Protein AF-A0A1V1P2S8-F1 (afdb_monomer_lite)

Foldseek 3Di:
DPPVLVVCCVVPVPSSVVVVCVVVVDDPPDDPPPPVPPPDDDPDDDVVCVDLVNQVVVCVVVDVENPSDDLVNLVVDDLVPRDLRNLVNSQQSDDAQPDPCSLVSVLVLQPDPPRPHQPPHPVSLRDALVSLVVNCVVPVCCLAPPNSLLSNLLNLDDPPVDDCVPPLVVVLVSLVSQQVVCVSHDLLCLQVNLVSLLSNLVSCVVVVRQDPVSLVVNLLAAEDDPPDDPVSNVPDPHHHDQQDASPSRDPDGRRNDCVVSNVVSCCCVVVVVVVVVD

Radius of gyration: 39.89 Å; chains: 1; bounding box: 102×70×111 Å

Organism: NCBI:txid890399

Sequence (278 aa):
MNRQALLRYPDNPQKSLDYIKQELNLRFDHQKEIDTKEKQFNAQLDQDLISTEKLTKRALSKYKNLSGFENAGLEILKPEQLNQEQQRHFLKRLKQPDIPGLAQLIVNDLSYRHSSGFGSHDIHKLMFKSQLDECLKLSPNLLNNSNFVHAYIQKLVPPDHIDINDNPAEKKAYLSRLWHFSQNLSQSFNSLKAHILFWLLDFNRRQNNYDYNLLWKYLALPRHSSYTKKSFIDRSYYYVDLKEAFKGVSLFPPIHSDEALVKDYLFHFFVRQRLLLL

Structure (mmCIF, N/CA/C/O backbone):
data_AF-A0A1V1P2S8-F1
#
_entry.id   AF-A0A1V1P2S8-F1
#
loop_
_atom_site.group_PDB
_atom_site.id
_atom_site.type_symbol
_atom_site.label_atom_id
_atom_site.label_alt_id
_atom_site.label_comp_id
_atom_site.label_asym_id
_atom_site.label_entity_id
_atom_site.label_seq_id
_atom_site.pdbx_PDB_ins_code
_atom_site.Cartn_x
_atom_site.Cartn_y
_atom_site.Cartn_z
_atom_site.occupancy
_atom_site.B_iso_or_equiv
_atom_site.auth_seq_id
_atom_site.auth_comp_id
_atom_site.auth_asym_id
_atom_site.auth_atom_id
_atom_site.pdbx_PDB_model_num
ATOM 1 N N . MET A 1 1 ? -52.060 -52.963 60.838 1.00 58.66 1 MET A N 1
ATOM 2 C CA . MET A 1 1 ? -53.199 -52.318 60.141 1.00 58.66 1 MET A CA 1
ATOM 3 C C . MET A 1 1 ? -54.490 -53.092 60.400 1.00 58.66 1 MET A C 1
ATOM 5 O O . MET A 1 1 ? -54.639 -54.199 59.891 1.00 58.66 1 MET A O 1
ATOM 9 N N . ASN A 1 2 ? -55.422 -52.540 61.188 1.00 71.69 2 ASN A N 1
ATOM 10 C CA . ASN A 1 2 ? -56.739 -53.151 61.419 1.00 71.69 2 ASN A CA 1
ATOM 11 C C . ASN A 1 2 ? -57.674 -52.934 60.216 1.00 71.69 2 ASN A C 1
ATOM 13 O O . ASN A 1 2 ? -58.271 -51.870 60.059 1.00 71.69 2 ASN A O 1
ATOM 17 N N . ARG A 1 3 ? -57.855 -53.965 59.380 1.00 73.69 3 ARG A N 1
ATOM 18 C CA . ARG A 1 3 ? -58.739 -53.936 58.191 1.00 73.69 3 ARG A CA 1
ATOM 19 C C . ARG A 1 3 ? -60.191 -53.557 58.526 1.00 73.69 3 ARG A C 1
ATOM 21 O O . ARG A 1 3 ? -60.874 -52.937 57.719 1.00 73.69 3 ARG A O 1
ATOM 28 N N . GLN A 1 4 ? -60.643 -53.873 59.738 1.00 75.06 4 GLN A N 1
ATOM 29 C CA . GLN A 1 4 ? -61.988 -53.566 60.227 1.00 75.06 4 GLN A CA 1
ATOM 30 C C . GLN A 1 4 ? -62.266 -52.057 60.352 1.00 75.06 4 GLN A C 1
ATOM 32 O O . GLN A 1 4 ? -63.403 -51.636 60.153 1.00 75.06 4 GLN A O 1
ATOM 37 N N . ALA A 1 5 ? -61.244 -51.237 60.627 1.00 72.81 5 ALA A N 1
ATOM 38 C CA . ALA A 1 5 ? -61.395 -49.783 60.720 1.00 72.81 5 ALA A CA 1
ATOM 39 C C . ALA A 1 5 ? -61.624 -49.128 59.345 1.00 72.81 5 ALA A C 1
ATOM 41 O O . ALA A 1 5 ? -62.296 -48.104 59.262 1.00 72.81 5 ALA A O 1
ATOM 42 N N . LEU A 1 6 ? -61.121 -49.740 58.266 1.00 77.25 6 LEU A N 1
ATOM 43 C CA . LEU A 1 6 ? -61.325 -49.280 56.886 1.00 77.25 6 LEU A CA 1
ATOM 44 C C . LEU A 1 6 ? -62.668 -49.745 56.309 1.00 77.25 6 LEU A C 1
ATOM 46 O O . LEU A 1 6 ? -63.302 -49.013 55.558 1.00 77.25 6 LEU A O 1
ATOM 50 N N . LEU A 1 7 ? -63.137 -50.939 56.689 1.00 81.56 7 LEU A N 1
ATOM 51 C CA . LEU A 1 7 ? -64.417 -51.486 56.216 1.00 81.56 7 LEU A CA 1
ATOM 52 C C . LEU A 1 7 ? -65.639 -50.695 56.713 1.00 81.56 7 LEU A C 1
ATOM 54 O O . LEU A 1 7 ? -66.678 -50.728 56.066 1.00 81.56 7 LEU A O 1
ATOM 58 N N . ARG A 1 8 ? -65.509 -49.966 57.830 1.00 81.12 8 ARG A N 1
ATOM 59 C CA . ARG A 1 8 ? -66.560 -49.098 58.396 1.00 81.12 8 ARG A CA 1
ATOM 60 C C . ARG A 1 8 ? -66.541 -47.664 57.860 1.00 81.12 8 ARG A C 1
ATOM 62 O O . ARG A 1 8 ? -67.299 -46.828 58.344 1.00 81.12 8 ARG A O 1
ATOM 69 N N . TYR A 1 9 ? -65.692 -47.374 56.872 1.00 81.31 9 TYR A N 1
ATOM 70 C CA . TYR A 1 9 ? -65.610 -46.049 56.262 1.00 81.31 9 TYR A CA 1
ATOM 71 C C . TYR A 1 9 ? -66.958 -45.534 55.721 1.00 81.31 9 TYR A C 1
ATOM 73 O O . TYR A 1 9 ? -67.252 -44.370 55.972 1.00 81.31 9 TYR A O 1
ATOM 81 N N . PRO A 1 10 ? -67.808 -46.342 55.048 1.00 84.19 10 PRO A N 1
ATOM 82 C CA . PRO A 1 10 ? -69.101 -45.861 54.550 1.00 84.19 10 PRO A CA 1
ATOM 83 C C . PRO A 1 10 ? -70.055 -45.414 55.668 1.00 84.19 10 PRO A C 1
ATOM 85 O O . PRO A 1 10 ? -70.815 -44.470 55.477 1.00 84.19 10 PRO A O 1
ATOM 88 N N . ASP A 1 11 ? -69.984 -46.062 56.835 1.00 84.94 11 ASP A N 1
ATOM 89 C CA . ASP A 1 11 ? -70.876 -45.803 57.970 1.00 84.94 11 ASP A CA 1
ATOM 90 C C . ASP A 1 11 ? -70.376 -44.654 58.860 1.00 84.94 11 ASP A C 1
ATOM 92 O O . ASP A 1 11 ? -71.167 -43.921 59.455 1.00 84.94 11 ASP A O 1
ATOM 96 N N . ASN A 1 12 ? -69.053 -44.507 59.006 1.00 84.56 12 ASN A N 1
ATOM 97 C CA . ASN A 1 12 ? -68.450 -43.439 59.804 1.00 84.56 12 ASN A CA 1
ATOM 98 C C . ASN A 1 12 ? -67.065 -43.028 59.265 1.00 84.56 12 ASN A C 1
ATOM 100 O O . ASN A 1 12 ? -66.031 -43.426 59.819 1.00 84.56 12 ASN A O 1
ATOM 104 N N . PRO A 1 13 ? -67.035 -42.192 58.212 1.00 84.56 13 PRO A N 1
ATOM 105 C CA . PRO A 1 13 ? -65.799 -41.802 57.539 1.00 84.56 13 PRO A CA 1
ATOM 106 C C . PRO A 1 13 ? -64.810 -41.107 58.479 1.00 84.56 13 PRO A C 1
ATOM 108 O O . PRO A 1 13 ? -63.607 -41.349 58.405 1.00 84.56 13 PRO A O 1
ATOM 111 N N . GLN A 1 14 ? -65.311 -40.276 59.400 1.00 86.25 14 GLN A N 1
ATOM 112 C CA . GLN A 1 14 ? -64.477 -39.464 60.285 1.00 86.25 14 GLN A CA 1
ATOM 113 C C . GLN A 1 14 ? -63.631 -40.333 61.222 1.00 86.25 14 GLN A C 1
ATOM 115 O O . GLN A 1 14 ? -62.422 -40.142 61.310 1.00 86.25 14 GLN A O 1
ATOM 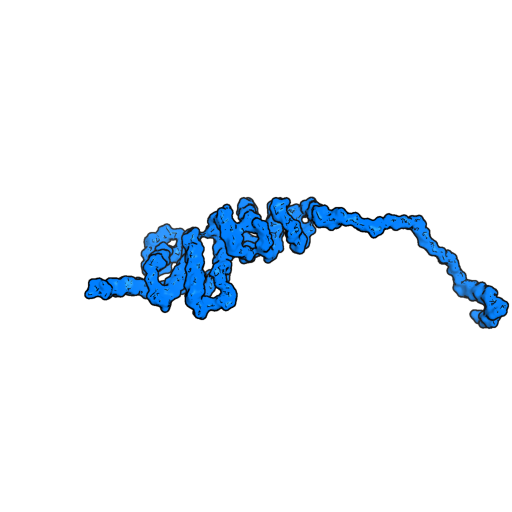120 N N . LYS A 1 15 ? -64.235 -41.352 61.850 1.00 85.81 15 LYS A N 1
ATOM 121 C CA . LYS A 1 15 ? -63.504 -42.284 62.724 1.00 85.81 15 LYS A CA 1
ATOM 122 C C . LYS A 1 15 ? -62.448 -43.087 61.972 1.00 85.81 15 LYS A C 1
ATOM 124 O O . LYS A 1 15 ? -61.362 -43.309 62.501 1.00 85.81 15 LYS A O 1
ATOM 129 N N . SER A 1 16 ? -62.754 -43.525 60.752 1.00 86.25 16 SER A N 1
ATOM 130 C CA . SER A 1 16 ? -61.790 -44.236 59.910 1.00 86.25 16 SER A CA 1
ATOM 131 C C . SER A 1 16 ? -60.622 -43.332 59.514 1.00 86.25 16 SER A C 1
ATOM 133 O O . SER A 1 16 ? -59.474 -43.765 59.572 1.00 86.25 16 SER A O 1
ATOM 135 N N . LEU A 1 17 ? -60.890 -42.068 59.170 1.00 86.94 17 LEU A N 1
ATOM 136 C CA . LEU A 1 17 ? -59.853 -41.086 58.852 1.00 86.94 17 LEU A CA 1
ATOM 137 C C . LEU A 1 17 ? -58.995 -40.740 60.072 1.00 86.94 17 LEU A C 1
ATOM 139 O O . LEU A 1 17 ? -57.777 -40.691 59.942 1.00 86.94 17 LEU A O 1
ATOM 143 N N . ASP A 1 18 ? -59.586 -40.552 61.250 1.00 86.88 18 ASP A N 1
ATOM 144 C CA . ASP A 1 18 ? -58.834 -40.263 62.477 1.00 86.88 18 ASP A CA 1
ATOM 145 C C . ASP A 1 18 ? -57.942 -41.443 62.887 1.00 86.88 18 ASP A C 1
ATOM 147 O O . ASP A 1 18 ? -56.785 -41.240 63.255 1.00 86.88 18 ASP A O 1
ATOM 151 N N . TYR A 1 19 ? -58.427 -42.680 62.722 1.00 85.12 19 TYR A N 1
ATOM 152 C CA . TYR A 1 19 ? -57.618 -43.886 62.911 1.00 85.12 19 TYR A CA 1
ATOM 153 C C . TYR A 1 19 ? -56.425 -43.935 61.944 1.00 85.12 19 TYR A C 1
ATOM 155 O O . TYR A 1 19 ? -55.299 -44.191 62.366 1.00 85.12 19 TYR A O 1
ATOM 163 N N . ILE A 1 20 ? -56.642 -43.627 60.659 1.00 85.00 20 ILE A N 1
ATOM 164 C CA . ILE A 1 20 ? -55.564 -43.554 59.658 1.00 85.00 20 ILE A CA 1
ATOM 165 C C . ILE A 1 20 ? -54.548 -42.467 60.032 1.00 85.00 20 ILE A C 1
ATOM 167 O O . ILE A 1 20 ? -53.346 -42.710 59.953 1.00 85.00 20 ILE A O 1
ATOM 171 N N . LYS A 1 21 ? -55.005 -41.286 60.468 1.00 87.19 21 LYS A N 1
ATOM 172 C CA . LYS A 1 21 ? -54.121 -40.190 60.892 1.00 87.19 21 LYS A CA 1
ATOM 173 C C . LYS A 1 21 ? -53.253 -40.578 62.088 1.00 87.19 21 LYS A C 1
ATOM 175 O O . LYS A 1 21 ? -52.077 -40.229 62.101 1.00 87.19 21 LYS A O 1
ATOM 180 N N . GLN A 1 22 ? -53.812 -41.300 63.059 1.00 86.56 22 GLN A N 1
ATOM 181 C CA . GLN A 1 22 ? -53.088 -41.759 64.247 1.00 86.56 22 GLN A CA 1
ATOM 182 C C . GLN A 1 22 ? -52.084 -42.873 63.925 1.00 86.56 22 GLN A C 1
ATOM 184 O O . GLN A 1 22 ? -50.922 -42.760 64.302 1.00 86.56 22 GLN A O 1
ATOM 189 N N . GLU A 1 23 ? -52.496 -43.912 63.193 1.00 86.44 23 GLU A N 1
ATOM 190 C CA . GLU A 1 23 ? -51.623 -45.042 62.823 1.00 86.44 23 GLU A CA 1
ATOM 191 C C . GLU A 1 23 ? -50.459 -44.617 61.928 1.00 86.44 23 GLU A C 1
ATOM 193 O O . GLU A 1 23 ? -49.333 -45.075 62.103 1.00 86.44 23 GLU A O 1
ATOM 198 N N . LEU A 1 24 ? -50.722 -43.731 60.965 1.00 85.69 24 LEU A N 1
ATOM 199 C CA . LEU A 1 24 ? -49.701 -43.220 60.052 1.00 85.69 24 LEU A CA 1
ATOM 200 C C . LEU A 1 24 ? -48.956 -42.000 60.616 1.00 85.69 24 LEU A C 1
ATOM 202 O O . LEU A 1 24 ? -48.089 -41.459 59.933 1.00 85.69 24 LEU A O 1
ATOM 206 N N . ASN A 1 25 ? -49.289 -41.563 61.838 1.00 86.38 25 ASN A N 1
ATOM 207 C CA . ASN A 1 25 ? -48.724 -40.383 62.500 1.00 86.38 25 ASN A CA 1
ATOM 208 C C . ASN A 1 25 ? -48.703 -39.140 61.582 1.00 86.38 25 ASN A C 1
ATOM 210 O O . ASN A 1 25 ? -47.709 -38.415 61.502 1.00 86.38 25 ASN A O 1
ATOM 214 N N . LEU A 1 26 ? -49.797 -38.919 60.844 1.00 85.12 26 LEU A N 1
ATOM 215 C CA . LEU A 1 26 ? -49.913 -37.824 59.883 1.00 85.12 26 LEU A CA 1
ATOM 216 C C . LEU A 1 26 ? -50.131 -36.511 60.627 1.00 85.12 26 LEU A C 1
ATOM 218 O O . LEU A 1 26 ? -51.176 -36.300 61.249 1.00 85.12 26 LEU A O 1
ATOM 222 N N . ARG A 1 27 ? -49.158 -35.608 60.522 1.00 80.94 27 ARG A N 1
ATOM 223 C CA . ARG A 1 27 ? -49.260 -34.250 61.050 1.00 80.94 27 ARG A CA 1
ATOM 224 C C . ARG A 1 27 ? -49.542 -33.273 59.910 1.00 80.94 27 ARG A C 1
ATOM 226 O O . ARG A 1 27 ? -48.821 -33.224 58.918 1.00 80.94 27 ARG A O 1
ATOM 233 N N . PHE A 1 28 ? -50.632 -32.521 60.048 1.00 78.31 28 PHE A N 1
ATOM 234 C CA . PHE A 1 28 ? -51.054 -31.470 59.110 1.00 78.31 28 PHE A CA 1
ATOM 235 C C . PHE A 1 28 ? -50.752 -30.073 59.674 1.00 78.31 28 PHE A C 1
ATOM 237 O O . PHE A 1 28 ? -51.466 -29.110 59.423 1.00 78.31 28 PHE A O 1
ATOM 244 N N . ASP A 1 29 ? -49.697 -29.987 60.476 1.00 79.19 29 ASP A N 1
ATOM 245 C CA . ASP A 1 29 ? -49.113 -28.785 61.074 1.00 79.19 29 ASP A CA 1
ATOM 246 C C . ASP A 1 29 ? -48.263 -27.971 60.082 1.00 79.19 29 ASP A C 1
ATOM 248 O O . ASP A 1 29 ? -47.771 -26.897 60.419 1.00 79.19 29 ASP A O 1
ATOM 252 N N . HIS A 1 30 ? -48.143 -28.438 58.837 1.00 70.69 30 HIS A N 1
ATOM 253 C CA . HIS A 1 30 ? -47.510 -27.706 57.748 1.00 70.69 30 HIS A CA 1
ATOM 254 C C . HIS A 1 30 ? -48.366 -26.495 57.362 1.00 70.69 30 HIS A C 1
ATOM 256 O O . HIS A 1 30 ? -49.312 -26.589 56.580 1.00 70.69 30 HIS A O 1
ATOM 262 N N . GLN A 1 31 ? -48.022 -25.338 57.914 1.00 68.62 31 GLN A N 1
ATOM 263 C CA . GLN A 1 31 ? -48.514 -24.050 57.445 1.00 68.62 31 GLN A CA 1
ATOM 264 C C . GLN A 1 31 ? -47.580 -23.530 56.353 1.00 68.62 31 GLN A C 1
ATOM 266 O O . GLN A 1 31 ? -46.368 -23.737 56.401 1.00 68.62 31 GLN A O 1
ATOM 271 N N . LYS A 1 32 ? -48.137 -22.848 55.349 1.00 68.50 32 LYS A N 1
ATOM 272 C CA . LYS A 1 32 ? -47.326 -22.110 54.378 1.00 68.50 32 LYS A CA 1
ATOM 273 C C . LYS A 1 32 ? -46.509 -21.074 55.153 1.00 68.50 32 LYS A C 1
ATOM 275 O O . LYS A 1 32 ? -47.102 -20.245 55.840 1.00 68.50 32 LYS A O 1
ATOM 280 N N . GLU A 1 33 ? -45.183 -21.092 55.022 1.00 65.06 33 GLU A N 1
ATOM 281 C CA . GLU A 1 33 ? -44.354 -19.950 55.413 1.00 65.06 33 GLU A CA 1
ATOM 282 C C . GLU A 1 33 ? -44.737 -18.779 54.503 1.00 65.06 33 GLU A C 1
ATOM 284 O O . GLU A 1 33 ? -44.319 -18.675 53.348 1.00 65.06 33 GLU A O 1
ATOM 289 N N . ILE A 1 34 ? -45.651 -17.940 54.986 1.00 63.31 34 ILE A N 1
ATOM 290 C CA . ILE A 1 34 ? -46.003 -16.689 54.331 1.00 63.31 34 ILE A CA 1
ATOM 291 C C . ILE A 1 34 ? -44.946 -15.694 54.792 1.00 63.31 34 ILE A C 1
ATOM 293 O O . ILE A 1 34 ? -45.049 -15.134 55.881 1.00 63.31 34 ILE A O 1
ATOM 297 N N . ASP A 1 35 ? -43.909 -15.509 53.979 1.00 62.12 35 ASP A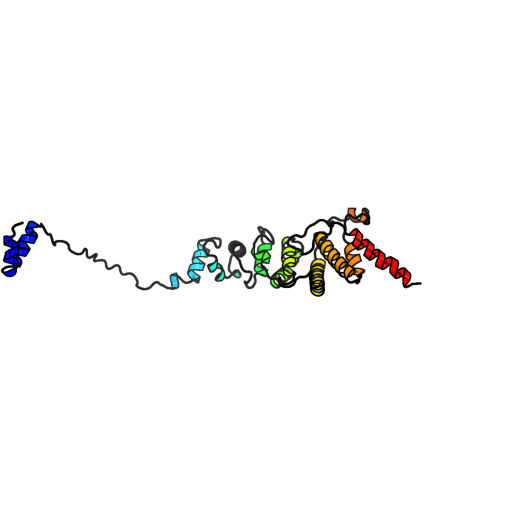 N 1
ATOM 298 C CA . ASP A 1 35 ? -42.981 -14.391 54.130 1.00 62.12 35 ASP A CA 1
ATOM 299 C C . ASP A 1 35 ? -43.805 -13.101 53.936 1.00 62.12 35 ASP A C 1
ATOM 301 O O . ASP A 1 35 ? -44.114 -12.699 52.817 1.00 62.12 35 ASP A O 1
ATOM 305 N N . THR A 1 36 ? -44.278 -12.496 55.032 1.00 56.78 36 THR A N 1
ATOM 306 C CA . THR A 1 36 ? -45.191 -11.333 55.033 1.00 56.78 36 THR A CA 1
ATOM 307 C C . THR A 1 36 ? -44.546 -10.051 54.511 1.00 56.78 36 THR A C 1
ATOM 309 O O . THR A 1 36 ? -45.187 -9.000 54.464 1.00 56.78 36 THR A O 1
ATOM 312 N N . LYS A 1 37 ? -43.283 -10.110 54.085 1.00 62.19 37 LYS A N 1
ATOM 313 C CA . LYS A 1 37 ? -42.665 -9.062 53.283 1.00 62.19 37 LYS A CA 1
ATOM 314 C C . LYS A 1 37 ? -42.976 -9.326 51.817 1.00 62.19 37 LYS A C 1
ATOM 316 O O . LYS A 1 37 ? -42.194 -9.967 51.118 1.00 62.19 37 LYS A O 1
ATOM 321 N N . GLU A 1 38 ? -44.080 -8.765 51.327 1.00 58.75 38 GLU A N 1
ATOM 322 C CA . GLU A 1 38 ? -44.225 -8.524 49.892 1.00 58.75 38 GLU A CA 1
ATOM 323 C C . GLU A 1 38 ? -43.024 -7.687 49.433 1.00 58.75 38 GLU A C 1
ATOM 325 O O . GLU A 1 38 ? -42.949 -6.479 49.664 1.00 58.75 38 GLU A O 1
ATOM 330 N N . LYS A 1 39 ? -42.026 -8.335 48.823 1.00 62.81 39 LYS A N 1
ATOM 331 C CA . LYS A 1 39 ? -40.962 -7.624 48.118 1.00 62.81 39 LYS A CA 1
ATOM 332 C C . LYS A 1 39 ? -41.621 -6.930 46.933 1.00 62.81 39 LYS A C 1
ATOM 334 O O . LYS A 1 39 ? -41.880 -7.555 45.909 1.00 62.81 39 LYS A O 1
ATOM 339 N N . GLN A 1 40 ? -41.910 -5.643 47.093 1.00 65.19 40 GLN A N 1
ATOM 340 C CA . GLN A 1 40 ? -42.348 -4.787 46.001 1.00 65.19 40 GLN A CA 1
ATOM 341 C C . GLN A 1 40 ? -41.188 -4.648 45.014 1.00 65.19 40 GLN A C 1
ATOM 343 O O . GLN A 1 40 ? -40.261 -3.864 45.213 1.00 65.19 40 GLN A O 1
ATOM 348 N N . PHE A 1 41 ? -41.206 -5.464 43.965 1.00 65.38 41 PHE A N 1
ATOM 349 C CA . PHE A 1 41 ? -40.360 -5.252 42.804 1.00 65.38 41 PHE A CA 1
ATOM 350 C C . PHE A 1 41 ? -41.075 -4.275 41.877 1.00 65.38 41 PHE A C 1
ATOM 352 O O . PHE A 1 41 ? -42.256 -4.449 41.575 1.00 65.38 41 PHE A O 1
ATOM 359 N N . ASN A 1 42 ? -40.360 -3.259 41.402 1.00 70.12 42 ASN A N 1
ATOM 360 C CA . ASN A 1 42 ? -40.875 -2.418 40.331 1.00 70.12 42 ASN A CA 1
ATOM 361 C C . ASN A 1 42 ? -41.110 -3.308 39.105 1.00 70.12 42 ASN A C 1
ATOM 363 O O . ASN A 1 42 ? -40.176 -3.932 38.604 1.00 70.12 42 ASN A O 1
ATOM 367 N N . ALA A 1 43 ? -42.351 -3.366 38.624 1.00 73.75 43 ALA A N 1
ATOM 368 C CA . ALA A 1 43 ? -42.730 -4.203 37.485 1.00 73.75 43 ALA A CA 1
ATOM 369 C C . ALA A 1 43 ? -42.123 -3.726 36.148 1.00 73.75 43 ALA A C 1
ATOM 371 O O . ALA A 1 43 ? -42.250 -4.409 35.135 1.00 73.75 43 ALA A O 1
ATOM 372 N N . GLN A 1 44 ? -41.465 -2.562 36.135 1.00 78.75 44 GLN A N 1
ATOM 373 C CA . GLN A 1 44 ? -40.920 -1.935 34.940 1.00 78.75 44 GLN A CA 1
ATOM 374 C C . GLN A 1 44 ? -39.468 -1.500 35.169 1.00 78.75 44 GLN A C 1
ATOM 376 O O . GLN A 1 44 ? -39.148 -0.833 36.153 1.00 78.75 44 GLN A O 1
ATOM 381 N N . LEU A 1 45 ? -38.588 -1.894 34.246 1.00 78.56 45 LEU A N 1
ATOM 382 C CA . LEU A 1 45 ? -37.208 -1.424 34.200 1.00 78.56 45 LEU A CA 1
ATOM 383 C C . LEU A 1 45 ? -37.187 0.013 33.673 1.00 78.56 45 LEU A C 1
ATOM 385 O O . LEU A 1 45 ? -37.754 0.288 32.614 1.00 78.56 45 LEU A O 1
ATOM 389 N N . ASP A 1 46 ? -36.503 0.905 34.388 1.00 84.88 46 ASP A N 1
ATOM 390 C CA . ASP A 1 46 ? -36.228 2.255 33.904 1.00 84.88 46 ASP A CA 1
ATOM 391 C C . ASP A 1 46 ? -35.355 2.181 32.639 1.00 84.88 46 ASP A C 1
ATOM 393 O O . ASP A 1 46 ? -34.176 1.812 32.687 1.00 84.88 46 ASP A O 1
ATOM 397 N N . GLN A 1 47 ? -35.962 2.513 31.498 1.00 86.50 47 GLN A N 1
ATOM 398 C CA . GLN A 1 47 ? -35.320 2.485 30.183 1.00 86.50 47 GLN A CA 1
ATOM 399 C C . GLN A 1 47 ? -34.134 3.451 30.113 1.00 86.50 47 GLN A C 1
ATOM 401 O O . GLN A 1 47 ? -33.155 3.181 29.412 1.00 86.50 47 GLN A O 1
ATOM 406 N N . ASP A 1 48 ? -34.143 4.526 30.904 1.00 87.00 48 ASP A N 1
ATOM 407 C CA . ASP A 1 48 ? -33.055 5.491 30.891 1.00 87.00 48 ASP A CA 1
ATOM 408 C C . ASP A 1 48 ? -31.756 4.881 31.419 1.00 87.00 48 ASP A C 1
ATOM 410 O O . ASP A 1 48 ? -30.675 5.303 31.002 1.00 87.00 48 ASP A O 1
ATOM 414 N N . LEU A 1 49 ? -31.823 3.889 32.317 1.00 83.12 49 LEU A N 1
ATOM 415 C CA . LEU A 1 49 ? -30.646 3.193 32.859 1.00 83.12 49 LEU A CA 1
ATOM 416 C C . LEU A 1 49 ? -29.947 2.301 31.826 1.00 83.12 49 LEU A C 1
ATOM 418 O O . LEU A 1 49 ? -28.747 2.050 31.964 1.00 83.12 49 LEU A O 1
ATOM 422 N N . ILE A 1 50 ? -30.676 1.853 30.803 1.00 86.75 50 ILE A N 1
ATOM 423 C CA . ILE A 1 50 ? -30.168 0.994 29.724 1.00 86.75 50 ILE A CA 1
ATOM 424 C C . ILE A 1 50 ? -30.042 1.725 28.383 1.00 86.75 50 ILE A C 1
ATOM 426 O O . ILE A 1 50 ? -29.698 1.109 27.376 1.00 86.75 50 ILE A O 1
ATOM 430 N N . SER A 1 51 ? -30.264 3.043 28.369 1.00 90.12 51 SER A N 1
ATOM 431 C CA . SER A 1 51 ? -30.029 3.873 27.189 1.00 90.12 51 SER A CA 1
ATOM 432 C C . SER A 1 51 ? -28.580 3.748 26.702 1.00 90.12 51 SER A C 1
ATOM 434 O O . SER A 1 51 ? -27.621 3.736 27.486 1.00 90.12 51 SER A O 1
ATOM 436 N N . THR A 1 52 ? -28.408 3.688 25.381 1.00 88.12 52 THR A N 1
ATOM 437 C CA . THR A 1 52 ? -27.095 3.555 24.731 1.00 88.12 52 THR A CA 1
ATOM 438 C C . THR A 1 52 ? -26.141 4.668 25.153 1.00 88.12 52 THR A C 1
ATOM 440 O O . THR A 1 52 ? -24.966 4.413 25.407 1.00 88.12 52 THR A O 1
ATOM 443 N N . GLU A 1 53 ? -26.642 5.890 25.320 1.00 88.06 53 GLU A N 1
ATOM 444 C CA . GLU A 1 53 ? -25.863 7.047 25.759 1.00 88.06 53 GLU A CA 1
ATOM 445 C C . GLU A 1 53 ? -25.323 6.893 27.187 1.00 88.06 53 GLU A C 1
ATOM 447 O O . GLU A 1 53 ? -24.134 7.143 27.421 1.00 88.06 53 GLU A O 1
ATOM 452 N N . LYS A 1 54 ? -26.150 6.451 28.152 1.00 89.19 54 LYS A N 1
ATOM 453 C CA . LYS A 1 54 ? -25.682 6.221 29.532 1.00 89.19 54 LYS A CA 1
ATOM 454 C C . LYS A 1 54 ? -24.702 5.056 29.595 1.00 89.19 54 LYS A C 1
ATOM 456 O O . LYS A 1 54 ? -23.681 5.171 30.276 1.00 89.19 54 LYS A O 1
ATOM 461 N N . LEU A 1 55 ? -24.967 3.969 28.868 1.00 90.25 55 LEU A N 1
ATOM 462 C CA . LEU A 1 55 ? -24.057 2.823 28.799 1.00 90.25 55 LEU A CA 1
ATOM 463 C C . LEU A 1 55 ? -22.712 3.208 28.166 1.00 90.25 55 LEU A C 1
ATOM 465 O O . LEU A 1 55 ? -21.665 2.860 28.711 1.00 90.25 55 LEU A O 1
ATOM 469 N N . THR A 1 56 ? -22.726 4.013 27.100 1.00 90.62 56 THR A N 1
ATOM 470 C CA . THR A 1 56 ? -21.518 4.542 26.445 1.00 90.62 56 THR A CA 1
ATOM 471 C C . THR A 1 56 ? -20.718 5.415 27.406 1.00 90.62 56 THR A C 1
ATOM 473 O O . THR A 1 56 ? -19.529 5.171 27.613 1.00 90.62 56 THR A O 1
ATOM 476 N N . LYS A 1 57 ? -21.363 6.383 28.074 1.00 89.38 57 LYS A N 1
ATOM 477 C CA . LYS A 1 57 ? -20.703 7.236 29.079 1.00 89.38 57 LYS A CA 1
ATOM 478 C C . LYS A 1 57 ? -20.110 6.416 30.226 1.00 89.38 57 LYS A C 1
ATOM 480 O O . LYS A 1 57 ? -18.986 6.681 30.644 1.00 89.38 57 LYS A O 1
ATOM 485 N N . ARG A 1 58 ? -20.831 5.401 30.711 1.00 90.50 58 ARG A N 1
ATOM 486 C CA . ARG A 1 58 ? -20.365 4.504 31.779 1.00 90.50 58 ARG A CA 1
ATOM 487 C C . ARG A 1 58 ? -19.168 3.656 31.347 1.00 90.50 58 ARG A C 1
ATOM 489 O O . ARG A 1 58 ? -18.250 3.450 32.138 1.00 90.50 58 ARG A O 1
ATOM 496 N N . ALA A 1 59 ? -19.166 3.152 30.117 1.00 91.25 59 ALA A N 1
ATOM 497 C CA . ALA A 1 59 ? -18.042 2.389 29.587 1.00 91.25 59 ALA A CA 1
ATOM 498 C C . ALA A 1 59 ? -16.799 3.278 29.417 1.00 91.25 59 ALA A C 1
ATOM 500 O O . ALA A 1 59 ? -15.721 2.905 29.878 1.00 91.25 59 ALA A O 1
ATOM 501 N N . LEU A 1 60 ? -16.958 4.473 28.838 1.00 90.25 60 LEU A N 1
ATOM 502 C CA . LEU A 1 60 ? -15.862 5.428 28.632 1.00 90.25 60 LEU A CA 1
ATOM 503 C C . LEU A 1 60 ? -15.311 6.016 29.942 1.00 90.25 60 LEU A C 1
ATOM 505 O O . LEU A 1 60 ? -14.149 6.406 29.979 1.00 90.25 60 LEU A O 1
ATOM 509 N N . SER A 1 61 ? -16.105 6.078 31.018 1.00 89.94 61 SER A N 1
ATOM 510 C CA . SER A 1 61 ? -15.609 6.504 32.335 1.00 89.94 61 SER A CA 1
ATOM 511 C C . SER A 1 61 ? -14.868 5.393 33.082 1.00 89.94 61 SER A C 1
ATOM 513 O O . SER A 1 61 ? -13.936 5.671 33.834 1.00 89.94 61 SER A O 1
ATOM 515 N N . LYS A 1 62 ? -15.258 4.129 32.874 1.00 92.81 62 LYS A N 1
ATOM 516 C CA . LYS A 1 62 ? -14.637 2.969 33.527 1.00 92.81 62 LYS A CA 1
ATOM 517 C C . LYS A 1 62 ? -13.330 2.537 32.858 1.00 92.81 62 LYS A C 1
ATOM 519 O O . LYS A 1 62 ? -12.425 2.068 33.545 1.00 92.81 62 LYS A O 1
ATOM 524 N N . TYR A 1 63 ? -13.231 2.662 31.536 1.00 90.81 63 TYR A N 1
ATOM 525 C CA . TYR A 1 63 ? -12.084 2.203 30.755 1.00 90.81 63 TYR A CA 1
ATOM 526 C C . TYR A 1 63 ? -11.412 3.370 30.031 1.00 90.81 63 TYR A C 1
ATOM 528 O O . TYR A 1 63 ? -12.075 4.185 29.399 1.00 90.81 63 TYR A O 1
ATOM 536 N N . LYS A 1 64 ? -10.073 3.420 30.063 1.00 89.06 64 LYS A N 1
ATOM 537 C CA . LYS A 1 64 ? -9.301 4.421 29.300 1.00 89.06 64 LYS A CA 1
ATOM 538 C C . LYS A 1 64 ? -9.420 4.222 27.783 1.00 89.06 64 LYS A C 1
ATOM 540 O O . LYS A 1 64 ? -9.384 5.186 27.028 1.00 89.06 64 LYS A O 1
ATOM 545 N N . ASN A 1 65 ? -9.596 2.973 27.353 1.00 90.00 65 ASN A N 1
ATOM 546 C CA . ASN A 1 65 ? -9.728 2.541 25.963 1.00 90.00 65 ASN A CA 1
ATOM 547 C C . ASN A 1 65 ? -11.154 2.017 25.679 1.00 90.00 65 ASN A C 1
ATOM 549 O O . ASN A 1 65 ? -12.051 2.121 26.513 1.00 90.00 65 ASN A O 1
ATOM 553 N N . LEU A 1 66 ? -11.360 1.387 24.517 1.00 92.31 66 LEU A N 1
ATOM 554 C CA . LEU A 1 66 ? -12.660 0.808 24.152 1.00 92.31 66 LEU A CA 1
ATOM 555 C C . LEU A 1 66 ? -12.836 -0.660 24.588 1.00 92.31 66 LEU A C 1
ATOM 557 O O . LEU A 1 66 ? -13.625 -1.375 23.979 1.00 92.31 66 LEU A O 1
ATOM 561 N N . SER A 1 67 ? -12.120 -1.147 25.610 1.00 91.31 67 SER A N 1
ATOM 562 C CA . SER A 1 67 ? -12.294 -2.521 26.124 1.00 91.31 67 SER A CA 1
ATOM 563 C C . SER A 1 67 ? -13.691 -2.782 26.698 1.00 91.31 67 SER A C 1
ATOM 565 O O . SER A 1 67 ? -14.115 -3.929 26.747 1.00 91.31 67 SER A O 1
ATOM 567 N N . GLY A 1 68 ? -14.418 -1.734 27.099 1.00 90.56 68 GLY A N 1
ATOM 568 C CA . GLY A 1 68 ? -15.812 -1.836 27.542 1.00 90.56 68 GLY A CA 1
ATOM 569 C C . GLY A 1 68 ? -16.838 -2.006 26.415 1.00 90.56 68 GLY A C 1
ATOM 570 O O . GLY A 1 68 ? -18.024 -2.094 26.712 1.00 90.56 68 GLY A O 1
ATOM 571 N N . PHE A 1 69 ? -16.406 -2.027 25.149 1.00 92.94 69 PHE A N 1
ATOM 572 C CA . PHE A 1 69 ? -17.277 -2.152 23.979 1.00 92.94 69 PHE A CA 1
ATOM 573 C C . PHE A 1 69 ? -17.012 -3.458 23.237 1.00 92.94 69 PHE A C 1
ATOM 575 O O . PHE A 1 69 ? -15.860 -3.808 22.967 1.00 92.94 69 PHE A O 1
ATOM 582 N N . GLU A 1 70 ? -18.075 -4.130 22.811 1.00 91.44 70 GLU A N 1
ATOM 583 C CA . GLU A 1 70 ? -18.003 -5.181 21.794 1.00 91.44 70 GLU A CA 1
ATOM 584 C C . GLU A 1 70 ? -17.773 -4.586 20.397 1.00 91.44 70 GLU A C 1
ATOM 586 O O . GLU A 1 70 ? -17.860 -3.375 20.207 1.00 91.44 70 GLU A O 1
ATOM 591 N N . ASN A 1 71 ? -17.451 -5.426 19.406 1.00 88.75 71 ASN A N 1
ATOM 592 C CA . ASN A 1 71 ? -17.171 -4.941 18.048 1.00 88.75 71 ASN A CA 1
ATOM 593 C C . ASN A 1 71 ? -18.395 -4.265 17.412 1.00 88.75 71 ASN A C 1
ATOM 595 O O . ASN A 1 71 ? -18.233 -3.220 16.797 1.00 88.75 71 ASN A O 1
ATOM 599 N N . ALA A 1 72 ? -19.600 -4.807 17.622 1.00 87.19 72 ALA A N 1
ATOM 600 C CA . ALA A 1 72 ? -20.846 -4.196 17.146 1.00 87.19 72 ALA A CA 1
ATOM 601 C C . ALA A 1 72 ? -21.103 -2.823 17.795 1.00 87.19 72 ALA A C 1
ATOM 603 O O . ALA A 1 72 ? -21.593 -1.900 17.157 1.00 87.19 72 ALA A O 1
ATOM 604 N N . GLY A 1 73 ? -20.690 -2.648 19.055 1.00 87.88 73 GLY A N 1
ATOM 605 C CA . GLY A 1 73 ? -20.821 -1.374 19.763 1.00 87.88 73 GLY A CA 1
ATOM 606 C C . GLY A 1 73 ? -19.934 -0.255 19.212 1.00 87.88 73 GLY A C 1
ATOM 607 O O . GLY A 1 73 ? -20.147 0.902 19.565 1.00 87.88 73 GLY A O 1
ATOM 608 N N . LEU A 1 74 ? -18.955 -0.568 18.354 1.00 88.38 74 LEU A N 1
ATOM 609 C CA . LEU A 1 74 ? -18.109 0.443 17.717 1.00 88.38 74 LEU A CA 1
ATOM 610 C C . LEU A 1 74 ? -18.882 1.278 16.690 1.00 88.38 74 LEU A C 1
ATOM 612 O O . LEU A 1 74 ? -18.562 2.448 16.526 1.00 88.38 74 LEU A O 1
ATOM 616 N N . GLU A 1 75 ? -19.915 0.723 16.051 1.00 85.25 75 GLU A N 1
ATOM 617 C CA . GLU A 1 75 ? -20.719 1.422 15.032 1.00 85.25 75 GLU A CA 1
ATOM 618 C C . GLU A 1 75 ? -21.502 2.612 15.606 1.00 85.25 75 GLU A C 1
ATOM 620 O O . GLU A 1 75 ? -21.807 3.571 14.904 1.00 85.25 75 GLU A O 1
ATOM 625 N N . ILE A 1 76 ? -21.796 2.570 16.907 1.00 86.06 76 ILE A N 1
ATOM 626 C CA . ILE A 1 76 ? -22.546 3.609 17.624 1.00 86.06 76 ILE A CA 1
ATOM 627 C C . ILE A 1 76 ? -21.617 4.757 18.056 1.00 86.06 76 ILE A C 1
ATOM 629 O O . ILE A 1 76 ? -22.067 5.872 18.334 1.00 86.06 76 ILE A O 1
ATOM 633 N N . LEU A 1 77 ? -20.308 4.501 18.137 1.00 88.56 77 LEU A N 1
ATOM 634 C CA . LEU A 1 77 ? -19.342 5.487 18.600 1.00 88.56 77 LEU A CA 1
ATOM 635 C C . LEU A 1 77 ? -19.081 6.540 17.529 1.00 88.56 77 LEU A C 1
ATOM 637 O O . LEU A 1 77 ? -18.873 6.233 16.360 1.00 88.56 77 LEU A O 1
ATOM 641 N N . LYS A 1 78 ? -19.003 7.799 17.964 1.00 87.12 78 LYS A N 1
ATOM 642 C CA . LYS A 1 78 ? -18.564 8.920 17.131 1.00 87.12 78 LYS A CA 1
ATOM 643 C C . LYS A 1 78 ? -17.057 9.109 17.318 1.00 87.12 78 LYS A C 1
ATOM 645 O O . LYS A 1 78 ? -16.659 9.585 18.383 1.00 87.12 78 LYS A O 1
ATOM 650 N N . PRO A 1 79 ? -16.206 8.773 16.330 1.00 84.81 79 PRO A N 1
ATOM 651 C CA . PRO A 1 79 ? -14.752 8.805 16.507 1.00 84.81 79 PRO A CA 1
ATOM 652 C C . PRO A 1 79 ? -14.203 10.194 16.855 1.00 84.81 79 PRO A C 1
ATOM 654 O O . PRO A 1 79 ? -13.207 10.312 17.564 1.00 84.81 79 PRO A O 1
ATOM 657 N N . GLU A 1 80 ? -14.884 11.246 16.402 1.00 82.75 80 GLU A N 1
ATOM 658 C CA . GLU A 1 80 ? -14.562 12.653 16.673 1.00 82.75 80 GLU A CA 1
ATOM 659 C C . GLU A 1 80 ? -14.633 13.016 18.164 1.00 82.75 80 GLU A C 1
ATOM 661 O O . GLU A 1 80 ? -13.946 13.927 18.613 1.00 82.75 80 GLU A O 1
ATOM 666 N N . GLN A 1 81 ? -15.454 12.300 18.940 1.00 85.69 81 GLN A N 1
ATOM 667 C CA . GLN A 1 81 ? -15.635 12.534 20.376 1.00 85.69 81 GLN A CA 1
ATOM 668 C C . GLN A 1 81 ? -14.693 11.683 21.237 1.00 85.69 81 GLN A C 1
ATOM 670 O O . GLN A 1 81 ? -14.637 11.857 22.454 1.00 85.69 81 GLN A O 1
ATOM 675 N N . LEU A 1 82 ? -13.978 10.739 20.621 1.00 89.19 82 LEU A N 1
ATOM 676 C CA . LEU A 1 82 ? -13.061 9.847 21.313 1.00 89.19 82 LEU A CA 1
ATOM 677 C C . LEU A 1 82 ? -11.725 10.545 21.567 1.00 89.19 82 LEU A C 1
ATOM 679 O O . LEU A 1 82 ? -11.213 11.277 20.721 1.00 89.19 82 LEU A O 1
ATOM 683 N N . ASN A 1 83 ? -11.125 10.269 22.724 1.00 88.81 83 ASN A N 1
ATOM 684 C CA . ASN A 1 83 ? -9.754 10.694 22.982 1.00 88.81 83 ASN A CA 1
ATOM 685 C C . ASN A 1 83 ? -8.760 9.887 22.126 1.00 88.81 83 ASN A C 1
ATOM 687 O O . ASN A 1 83 ? -9.107 8.890 21.492 1.00 88.81 83 ASN A O 1
ATOM 691 N N . GLN A 1 84 ? -7.492 10.283 22.142 1.00 86.56 84 GLN A N 1
ATOM 692 C CA . GLN A 1 84 ? -6.482 9.684 21.276 1.00 86.56 84 GLN A CA 1
ATOM 693 C C . GLN A 1 84 ? -6.267 8.178 21.524 1.00 86.56 84 GLN A C 1
ATOM 695 O O . GLN A 1 84 ? -6.213 7.409 20.569 1.00 86.56 84 GLN A O 1
ATOM 700 N N . GLU A 1 85 ? -6.209 7.714 22.778 1.00 88.12 85 GLU A N 1
ATOM 701 C CA . GLU A 1 85 ? -6.070 6.278 23.083 1.00 88.12 85 GLU A CA 1
ATOM 702 C C . GLU A 1 85 ? -7.279 5.470 22.587 1.00 88.12 85 GLU A C 1
ATOM 704 O O . GLU A 1 85 ? -7.131 4.378 22.028 1.00 88.12 85 GLU A O 1
ATOM 709 N N . GLN A 1 86 ? -8.480 6.027 22.747 1.00 90.75 86 GLN A N 1
ATOM 710 C CA . GLN A 1 86 ? -9.726 5.438 22.272 1.00 90.75 86 GLN A CA 1
ATOM 711 C C . GLN A 1 86 ? -9.772 5.384 20.743 1.00 90.75 86 GLN A C 1
ATOM 713 O O . GLN A 1 86 ? -10.122 4.337 20.207 1.00 90.75 86 GLN A O 1
ATOM 718 N N . GLN A 1 87 ? -9.355 6.445 20.043 1.00 91.31 87 GLN A N 1
ATOM 719 C CA . GLN A 1 87 ? -9.260 6.474 18.578 1.00 91.31 87 GLN A CA 1
ATOM 720 C C . GLN A 1 87 ? -8.282 5.421 18.049 1.00 91.31 87 GLN A C 1
ATOM 722 O O . GLN A 1 87 ? -8.605 4.697 17.110 1.00 91.31 87 GLN A O 1
ATOM 727 N N . ARG A 1 88 ? -7.115 5.246 18.680 1.00 90.56 88 ARG A N 1
ATOM 728 C CA . ARG A 1 88 ? -6.169 4.188 18.278 1.00 90.56 88 ARG A CA 1
ATOM 729 C C . ARG A 1 88 ? -6.756 2.799 18.467 1.00 90.56 88 ARG A C 1
ATOM 731 O O . ARG A 1 88 ? -6.630 1.942 17.595 1.00 90.56 88 ARG A O 1
ATOM 738 N N . HIS A 1 89 ? -7.418 2.571 19.599 1.00 91.88 89 HIS A N 1
ATOM 739 C CA . HIS A 1 89 ? -8.077 1.296 19.869 1.00 91.88 89 HIS A CA 1
ATOM 740 C C . HIS A 1 89 ? -9.282 1.056 18.944 1.00 91.88 89 HIS A C 1
ATOM 742 O O . HIS A 1 89 ? -9.570 -0.089 18.599 1.00 91.88 89 HIS A O 1
ATOM 748 N N . PHE A 1 90 ? -9.956 2.127 18.522 1.00 92.62 90 PHE A N 1
ATOM 749 C CA . PHE A 1 90 ? -11.012 2.107 17.518 1.00 92.62 90 PHE A CA 1
ATOM 750 C C . PHE A 1 90 ? -10.465 1.669 16.157 1.00 92.62 90 PHE A C 1
ATOM 752 O O . PHE A 1 90 ? -10.901 0.647 15.634 1.00 92.62 90 PHE A O 1
ATOM 759 N N . LEU A 1 91 ? -9.443 2.362 15.637 1.00 92.50 91 LEU A N 1
ATOM 760 C CA . LEU A 1 91 ? -8.801 2.045 14.354 1.00 92.50 91 LEU A CA 1
ATOM 761 C C . LEU A 1 91 ? -8.232 0.623 14.323 1.00 92.50 91 LEU A C 1
ATOM 763 O O . LEU A 1 91 ? -8.356 -0.066 13.314 1.00 92.50 91 LEU A O 1
ATOM 767 N N . LYS A 1 92 ? -7.671 0.152 15.443 1.00 92.19 92 LYS A N 1
ATOM 768 C CA . LYS A 1 92 ? -7.159 -1.217 15.574 1.00 92.19 92 LYS A CA 1
ATOM 769 C C . LYS A 1 92 ? -8.249 -2.284 15.423 1.00 92.19 92 LYS A C 1
ATOM 771 O O . LYS A 1 92 ? -7.965 -3.387 14.970 1.00 92.19 92 LYS A O 1
ATOM 776 N N . ARG A 1 93 ? -9.474 -1.997 15.867 1.00 92.94 93 ARG A N 1
ATOM 777 C CA . ARG A 1 93 ? -10.593 -2.957 15.865 1.00 92.94 93 ARG A CA 1
ATOM 778 C C . ARG A 1 93 ? -11.504 -2.820 14.653 1.00 92.94 93 ARG A C 1
ATOM 780 O O . ARG A 1 93 ? -12.334 -3.700 14.424 1.00 92.94 93 ARG A O 1
ATOM 787 N N . LEU A 1 94 ? -11.371 -1.728 13.911 1.00 91.62 94 LEU A N 1
ATOM 788 C CA . LEU A 1 94 ? -12.216 -1.423 12.776 1.00 91.62 94 LEU A CA 1
ATOM 789 C C . LEU A 1 94 ? -11.951 -2.402 11.626 1.00 91.62 94 LEU A C 1
ATOM 791 O O . LEU A 1 94 ? -10.818 -2.563 11.178 1.00 91.62 94 LEU A O 1
ATOM 795 N N . LYS A 1 95 ? -13.016 -3.053 11.151 1.00 90.00 95 LYS A N 1
ATOM 796 C CA . LYS A 1 95 ? -12.946 -4.055 10.075 1.00 90.00 95 LYS A CA 1
ATOM 797 C C . LYS A 1 95 ? -13.368 -3.526 8.709 1.00 90.00 95 LYS A C 1
ATOM 799 O O . LYS A 1 95 ? -13.042 -4.148 7.706 1.00 90.00 95 LYS A O 1
ATOM 804 N N . GLN A 1 96 ? -14.106 -2.421 8.670 1.00 88.94 96 GLN A N 1
ATOM 805 C CA . GLN A 1 96 ? -14.660 -1.858 7.443 1.00 88.94 96 GLN A CA 1
ATOM 806 C C . GLN A 1 96 ? -14.284 -0.381 7.330 1.00 88.94 96 GLN A C 1
ATOM 808 O O . GLN A 1 96 ? -14.374 0.343 8.324 1.00 88.94 96 GLN A O 1
ATOM 813 N N . PRO A 1 97 ? -13.856 0.080 6.145 1.00 89.69 97 PRO A N 1
ATOM 814 C CA . PRO A 1 97 ? -13.458 1.466 5.930 1.00 89.69 97 PRO A CA 1
ATOM 815 C C . PRO A 1 97 ? -14.642 2.432 5.741 1.00 89.69 97 PRO A C 1
ATOM 817 O O . PRO A 1 97 ? -14.422 3.575 5.354 1.00 89.69 97 PRO A O 1
ATOM 820 N N . ASP A 1 98 ? -15.879 2.035 6.039 1.00 87.06 98 ASP A N 1
ATOM 821 C CA . ASP A 1 98 ? -17.106 2.771 5.687 1.00 87.06 98 ASP A CA 1
ATOM 822 C C . ASP A 1 98 ? -17.486 3.872 6.693 1.00 87.06 98 ASP A C 1
ATOM 824 O O . ASP A 1 98 ? -18.658 4.120 6.968 1.00 87.06 98 ASP A O 1
ATOM 828 N N . ILE A 1 99 ? -16.487 4.543 7.270 1.00 87.12 99 ILE A N 1
ATOM 829 C CA . ILE A 1 99 ? -16.698 5.580 8.283 1.00 87.12 99 ILE A CA 1
ATOM 830 C C . ILE A 1 99 ? -16.423 6.964 7.690 1.00 87.12 99 ILE A C 1
ATOM 832 O O . ILE A 1 99 ? -15.350 7.181 7.111 1.00 87.12 99 ILE A O 1
ATOM 836 N N . PRO A 1 100 ? -17.347 7.929 7.857 1.00 87.00 100 PRO A N 1
ATOM 837 C CA . PRO A 1 100 ? -17.113 9.298 7.420 1.00 87.00 100 PRO A CA 1
ATOM 838 C C . PRO A 1 100 ? -15.897 9.890 8.145 1.00 87.00 100 PRO A C 1
ATOM 840 O O . PRO A 1 100 ? -15.727 9.724 9.350 1.00 87.00 100 PRO A O 1
ATOM 843 N N . GLY A 1 101 ? -15.023 10.570 7.400 1.00 89.56 101 GLY A N 1
ATOM 844 C CA . GLY A 1 101 ? -13.830 11.204 7.969 1.00 89.56 101 GLY A CA 1
ATOM 845 C C . GLY A 1 101 ? -12.693 10.244 8.345 1.00 89.56 101 GLY A C 1
ATOM 846 O O . GLY A 1 101 ? -11.739 10.670 8.998 1.00 89.56 101 GLY A O 1
ATOM 847 N N . LEU A 1 102 ? -12.733 8.974 7.914 1.00 92.19 102 LEU A N 1
ATOM 848 C CA . LEU A 1 102 ? -11.676 7.991 8.198 1.00 92.19 102 LEU A CA 1
ATOM 849 C C . LEU A 1 102 ? -10.272 8.485 7.807 1.00 92.19 102 LEU A C 1
ATOM 851 O O . LEU A 1 102 ? -9.321 8.288 8.562 1.00 92.19 102 LEU A O 1
ATOM 855 N N . ALA A 1 103 ? -10.140 9.166 6.664 1.00 93.44 103 ALA A N 1
ATOM 856 C CA . ALA A 1 103 ? -8.864 9.719 6.216 1.00 93.44 103 ALA A CA 1
ATOM 857 C C . ALA A 1 103 ? -8.279 10.721 7.229 1.00 93.44 103 ALA A C 1
ATOM 859 O O . ALA A 1 103 ? -7.096 10.641 7.562 1.00 93.44 103 ALA A O 1
ATOM 860 N N . GLN A 1 104 ? -9.113 11.611 7.777 1.00 92.62 104 GLN A N 1
ATOM 861 C CA . GLN A 1 104 ? -8.701 12.580 8.793 1.00 92.62 104 GLN A CA 1
ATOM 862 C C . GLN A 1 104 ? -8.311 11.892 10.104 1.00 92.62 104 GLN A C 1
ATOM 864 O O . GLN A 1 104 ? -7.293 12.244 10.698 1.00 92.62 104 GLN A O 1
ATOM 869 N N . LEU A 1 105 ? -9.080 10.887 10.539 1.00 91.94 105 LEU A N 1
ATOM 870 C CA . LEU A 1 105 ? -8.776 10.113 11.750 1.00 91.94 105 LEU A CA 1
ATOM 871 C C . LEU A 1 105 ? -7.416 9.418 11.653 1.00 91.94 105 LEU A C 1
ATOM 873 O O . LEU A 1 105 ? -6.631 9.463 12.598 1.00 91.94 105 LEU A O 1
ATOM 877 N N . ILE A 1 106 ? -7.117 8.817 10.501 1.00 93.06 106 ILE A N 1
ATOM 878 C CA . ILE A 1 106 ? -5.836 8.149 10.262 1.00 93.06 106 ILE A CA 1
ATOM 879 C C . ILE A 1 106 ? -4.701 9.168 10.239 1.00 93.06 106 ILE A C 1
ATOM 881 O O . ILE A 1 106 ? -3.704 8.974 10.924 1.00 93.06 106 ILE A O 1
ATOM 885 N N . VAL A 1 107 ? -4.839 10.279 9.512 1.00 92.81 107 VAL A N 1
ATOM 886 C CA . VAL A 1 107 ? -3.794 11.318 9.469 1.00 92.81 107 VAL A CA 1
ATOM 887 C C . VAL A 1 107 ? 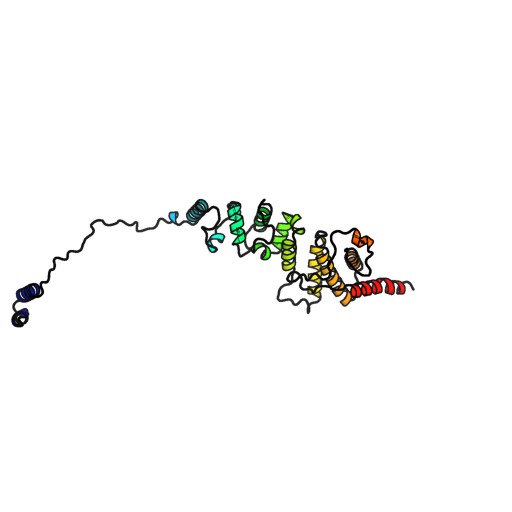-3.518 11.886 10.866 1.00 92.81 107 VAL A C 1
ATOM 889 O O . VAL A 1 107 ? -2.356 12.059 11.240 1.00 92.81 107 VAL A O 1
ATOM 892 N N . ASN A 1 108 ? -4.561 12.088 11.673 1.00 90.38 108 ASN A N 1
ATOM 893 C CA . ASN A 1 108 ? -4.422 12.510 13.064 1.00 90.38 108 ASN A CA 1
ATOM 894 C C . ASN A 1 108 ? -3.679 11.458 13.908 1.00 90.38 108 ASN A C 1
ATOM 896 O O . ASN A 1 108 ? -2.763 11.818 14.648 1.00 90.38 108 ASN A O 1
ATOM 900 N N . ASP A 1 109 ? -3.998 10.165 13.768 1.00 90.62 109 ASP A N 1
ATOM 901 C CA . ASP A 1 109 ? -3.259 9.082 14.439 1.00 90.62 109 ASP A CA 1
ATOM 902 C C . ASP A 1 109 ? -1.785 9.023 14.006 1.00 90.62 109 ASP A C 1
ATOM 904 O O . ASP A 1 109 ? -0.889 8.813 14.824 1.00 90.62 109 ASP A O 1
ATOM 908 N N . LEU A 1 110 ? -1.496 9.252 12.725 1.00 91.12 110 LEU A N 1
ATOM 909 C CA . LEU A 1 110 ? -0.131 9.260 12.191 1.00 91.12 110 LEU A CA 1
ATOM 910 C C . LEU A 1 110 ? 0.707 10.425 12.716 1.00 91.12 110 LEU A C 1
ATOM 912 O O . LEU A 1 110 ? 1.916 10.280 12.876 1.00 91.12 110 LEU A O 1
ATOM 916 N N . SER A 1 111 ? 0.071 11.556 13.020 1.00 87.88 111 SER A N 1
ATOM 917 C CA . SER A 1 111 ? 0.735 12.723 13.609 1.00 87.88 111 SER A CA 1
ATOM 918 C C . SER A 1 111 ? 1.116 12.535 15.085 1.00 87.88 111 SER A C 1
ATOM 920 O O . SER A 1 111 ? 1.868 13.335 15.645 1.00 87.88 111 SER A O 1
ATOM 922 N N . TYR A 1 112 ? 0.620 11.479 15.737 1.00 86.12 112 TYR A N 1
ATOM 923 C CA . TYR A 1 112 ? 0.873 11.246 17.151 1.00 86.12 112 TYR A CA 1
ATOM 924 C C . TYR A 1 112 ? 2.316 10.818 17.429 1.00 86.12 112 TYR A C 1
ATOM 926 O O . TYR A 1 112 ? 2.892 9.991 16.724 1.00 86.12 112 TYR A O 1
ATOM 934 N N . ARG A 1 113 ? 2.880 11.294 18.547 1.00 83.06 113 ARG A N 1
ATOM 935 C CA . ARG A 1 113 ? 4.264 10.999 18.956 1.00 83.06 113 ARG A CA 1
ATOM 936 C C . ARG A 1 113 ? 4.568 9.503 19.063 1.00 83.06 113 ARG A C 1
ATOM 938 O O . ARG A 1 113 ? 5.679 9.087 18.757 1.00 83.06 113 ARG A O 1
ATOM 945 N N . HIS A 1 114 ? 3.600 8.706 19.510 1.00 81.62 114 HIS A N 1
ATOM 946 C CA . HIS A 1 114 ? 3.744 7.252 19.637 1.00 81.62 114 HIS A CA 1
ATOM 947 C C . HIS A 1 114 ? 3.026 6.502 18.512 1.00 81.62 114 HIS A C 1
ATOM 949 O O . HIS A 1 114 ? 2.611 5.350 18.692 1.00 81.62 114 HIS A O 1
ATOM 955 N N . SER A 1 115 ? 2.835 7.162 17.366 1.00 85.81 115 SER A N 1
ATOM 956 C CA . SER A 1 115 ? 2.309 6.506 16.183 1.00 85.81 115 SER A CA 1
ATOM 957 C C . SER A 1 115 ? 3.279 5.442 15.689 1.00 85.81 115 SER A C 1
ATOM 959 O O . SER A 1 115 ? 4.491 5.640 15.656 1.00 85.81 115 SER A O 1
ATOM 961 N N . SER A 1 116 ? 2.733 4.303 15.278 1.00 84.62 116 SER A N 1
ATOM 962 C CA . SER A 1 116 ? 3.510 3.220 14.667 1.00 84.62 116 SER A CA 1
ATOM 963 C C . SER A 1 116 ? 3.596 3.379 13.144 1.00 84.62 116 SER A C 1
ATOM 965 O O . SER A 1 116 ? 4.086 2.486 12.459 1.00 84.62 116 SER A O 1
ATOM 967 N N . GLY A 1 117 ? 3.113 4.507 12.611 1.00 89.81 117 GLY A N 1
ATOM 968 C CA . GLY A 1 117 ? 3.102 4.807 11.187 1.00 89.81 117 GLY A CA 1
ATOM 969 C C . GLY A 1 117 ? 2.005 4.074 10.411 1.00 89.81 117 GLY A C 1
ATOM 970 O O . GLY A 1 117 ? 1.236 3.267 10.948 1.00 89.81 117 GLY A O 1
ATOM 971 N N . PHE A 1 118 ? 1.930 4.376 9.114 1.00 93.12 118 PHE A N 1
ATOM 972 C CA . PHE A 1 118 ? 0.954 3.771 8.213 1.00 93.12 118 PHE A CA 1
ATOM 973 C C . PHE A 1 118 ? 1.269 2.284 8.006 1.00 93.12 118 PHE A C 1
ATOM 975 O O . PHE A 1 118 ? 2.429 1.896 7.866 1.00 93.12 118 PHE A O 1
ATOM 982 N N . GLY A 1 119 ? 0.229 1.451 7.990 1.00 90.94 119 GLY A N 1
ATOM 983 C CA . GLY A 1 119 ? 0.329 -0.013 7.931 1.00 90.94 119 GLY A CA 1
ATOM 984 C C . GLY A 1 119 ? 0.307 -0.727 9.289 1.00 90.94 119 GLY A C 1
ATOM 985 O O . GLY A 1 119 ? 0.264 -1.951 9.310 1.00 90.94 119 GLY A O 1
ATOM 986 N N . SER A 1 120 ? 0.289 0.010 10.405 1.00 91.50 120 SER A N 1
ATOM 987 C CA . SER A 1 120 ? 0.206 -0.568 11.758 1.00 91.50 120 SER A CA 1
ATOM 988 C C . SER A 1 120 ? -1.177 -1.126 12.114 1.00 91.50 120 SER A C 1
ATOM 990 O O . SER A 1 120 ? -1.274 -2.169 12.754 1.00 91.50 120 SER A O 1
ATOM 992 N N . HIS A 1 121 ? -2.240 -0.449 11.678 1.00 92.12 121 HIS A N 1
ATOM 993 C CA . HIS A 1 121 ? -3.616 -0.940 11.767 1.00 92.12 121 HIS A CA 1
ATOM 994 C C . HIS A 1 121 ? -4.024 -1.662 10.483 1.00 92.12 121 HIS A C 1
ATOM 996 O O . HIS A 1 121 ? -3.682 -1.214 9.385 1.00 92.12 121 HIS A O 1
ATOM 1002 N N . ASP A 1 122 ? -4.815 -2.728 10.611 1.00 91.31 122 ASP A N 1
ATOM 1003 C CA . ASP A 1 122 ? -5.301 -3.508 9.464 1.00 91.31 122 ASP A CA 1
ATOM 1004 C C . ASP A 1 122 ? -6.185 -2.678 8.524 1.00 91.31 122 ASP A C 1
ATOM 1006 O O . ASP A 1 122 ? -6.131 -2.848 7.302 1.00 91.31 122 ASP A O 1
ATOM 1010 N N . ILE A 1 123 ? -6.920 -1.704 9.077 1.00 92.75 123 ILE A N 1
ATOM 1011 C CA . ILE A 1 123 ? -7.795 -0.815 8.310 1.00 92.75 123 ILE A CA 1
ATOM 1012 C C . ILE A 1 123 ? -7.055 -0.061 7.199 1.00 92.75 123 ILE A C 1
ATOM 1014 O O . ILE A 1 123 ? -7.628 0.178 6.139 1.00 92.75 123 ILE A O 1
ATOM 1018 N N . HIS A 1 124 ? -5.763 0.237 7.385 1.00 93.75 124 HIS A N 1
ATOM 1019 C CA . HIS A 1 124 ? -4.943 0.941 6.397 1.00 93.75 124 HIS A CA 1
ATOM 1020 C C . HIS A 1 124 ? -4.909 0.235 5.032 1.00 93.75 124 HIS A C 1
ATOM 1022 O O . HIS A 1 124 ? -4.863 0.894 3.997 1.00 93.75 124 HIS A O 1
ATOM 1028 N N . LYS A 1 125 ? -4.952 -1.104 5.014 1.00 91.06 125 LYS A N 1
ATOM 1029 C CA . LYS A 1 125 ? -4.942 -1.907 3.777 1.00 91.06 125 LYS A CA 1
ATOM 1030 C C . LYS A 1 125 ? -6.327 -1.981 3.124 1.00 91.06 125 LYS A C 1
ATOM 1032 O O . LYS A 1 125 ? -6.456 -2.206 1.919 1.00 91.06 125 LYS A O 1
ATOM 1037 N N . LEU A 1 126 ? -7.376 -1.803 3.922 1.00 92.56 126 LEU A N 1
ATOM 1038 C CA . LEU A 1 126 ? -8.762 -1.933 3.483 1.00 92.56 126 LEU A CA 1
ATOM 1039 C C . LEU A 1 126 ? -9.312 -0.638 2.880 1.00 92.56 126 LEU A C 1
ATOM 1041 O O . LEU A 1 126 ? -10.226 -0.724 2.068 1.00 92.56 126 LEU A O 1
ATOM 1045 N N . MET A 1 127 ? -8.708 0.515 3.187 1.00 94.38 127 MET A N 1
ATOM 1046 C CA . MET A 1 127 ? -9.121 1.832 2.687 1.00 94.38 127 MET A CA 1
ATOM 1047 C C . MET A 1 127 ? -9.413 1.863 1.183 1.00 94.38 127 MET A C 1
ATOM 1049 O O . MET A 1 127 ? -8.738 1.213 0.374 1.00 94.38 127 MET A O 1
ATOM 1053 N N . PHE A 1 128 ? -10.398 2.672 0.800 1.00 93.69 128 PHE A N 1
ATOM 1054 C CA . PHE A 1 128 ? -10.700 2.931 -0.603 1.00 93.69 128 PHE A CA 1
ATOM 1055 C C . PHE A 1 128 ? -9.703 3.905 -1.223 1.00 93.69 128 PHE A C 1
ATOM 1057 O O . PHE A 1 128 ? -9.100 4.731 -0.538 1.00 93.69 128 PHE A O 1
ATOM 1064 N N . LYS A 1 129 ? -9.586 3.864 -2.554 1.00 93.62 129 LYS A N 1
ATOM 1065 C CA . LYS A 1 129 ? -8.729 4.792 -3.300 1.00 93.62 129 LYS A CA 1
ATOM 1066 C C . LYS A 1 129 ? -9.061 6.259 -2.989 1.00 93.62 129 LYS A C 1
ATOM 1068 O O . LYS A 1 129 ? -8.150 7.030 -2.723 1.00 93.62 129 LYS A O 1
ATOM 1073 N N . SER A 1 130 ? -10.346 6.621 -2.952 1.00 94.19 130 SER A N 1
ATOM 1074 C CA . SER A 1 130 ? -10.794 7.984 -2.624 1.00 94.19 130 SER A CA 1
ATOM 1075 C C . SER A 1 130 ? -10.322 8.444 -1.243 1.00 94.19 130 SER A C 1
ATOM 1077 O O . SER A 1 130 ? -9.891 9.581 -1.086 1.00 94.19 130 SER A O 1
ATOM 1079 N N . GLN A 1 131 ? -10.331 7.549 -0.256 1.00 94.62 131 GLN A N 1
ATOM 1080 C CA . GLN A 1 131 ? -9.857 7.847 1.096 1.00 94.62 131 GLN A CA 1
ATOM 1081 C C . GLN A 1 131 ? -8.333 7.987 1.145 1.00 94.62 131 GLN A C 1
ATOM 1083 O O . GLN A 1 131 ? -7.817 8.846 1.852 1.00 94.62 131 GLN A O 1
ATOM 1088 N N . LEU A 1 132 ? -7.597 7.175 0.379 1.00 95.12 132 LEU A N 1
ATOM 1089 C CA . LEU A 1 132 ? -6.148 7.336 0.245 1.00 95.12 132 LEU A CA 1
ATOM 1090 C C . LEU A 1 132 ? -5.792 8.655 -0.460 1.00 95.12 132 LEU A C 1
ATOM 1092 O O . LEU A 1 132 ? -4.845 9.327 -0.054 1.00 95.12 132 LEU A O 1
ATOM 1096 N N . ASP A 1 133 ? -6.569 9.058 -1.468 1.00 94.50 133 ASP A N 1
ATOM 1097 C CA . ASP A 1 133 ? -6.426 10.360 -2.127 1.00 94.50 133 ASP A CA 1
ATOM 1098 C C . ASP A 1 133 ? -6.671 11.514 -1.135 1.00 94.50 133 ASP A C 1
ATOM 1100 O O . ASP A 1 133 ? -5.938 12.503 -1.138 1.00 94.50 133 ASP A O 1
ATOM 1104 N N . GLU A 1 134 ? -7.654 11.391 -0.238 1.00 95.12 134 GLU A N 1
ATOM 1105 C CA . GLU A 1 134 ? -7.867 12.346 0.858 1.00 95.12 134 GLU A CA 1
ATOM 1106 C C . GLU A 1 134 ? -6.699 12.370 1.851 1.00 95.12 134 GLU A C 1
ATOM 1108 O O . GLU A 1 134 ? -6.237 13.451 2.219 1.00 95.12 134 GLU A O 1
ATOM 1113 N N . CYS A 1 135 ? -6.154 11.209 2.230 1.00 94.56 135 CYS A N 1
ATOM 1114 C CA . CYS A 1 135 ? -4.953 11.147 3.065 1.00 94.56 135 CYS A CA 1
ATOM 1115 C C . CYS A 1 135 ? -3.775 11.894 2.424 1.00 94.56 135 CYS A C 1
ATOM 1117 O O . CYS A 1 135 ? -3.061 12.606 3.128 1.00 94.56 135 CYS A O 1
ATOM 1119 N N . LEU A 1 136 ? -3.592 11.784 1.103 1.00 93.75 136 LEU A N 1
ATOM 1120 C CA . LEU A 1 136 ? -2.546 12.515 0.379 1.00 93.75 136 LEU A CA 1
ATOM 1121 C C . LEU A 1 136 ? -2.767 14.028 0.372 1.00 93.75 136 LEU A C 1
ATOM 1123 O O . LEU A 1 136 ? -1.795 14.776 0.470 1.00 93.75 136 LEU A O 1
ATOM 1127 N N . LYS A 1 137 ? -4.022 14.487 0.285 1.00 94.62 137 LYS A N 1
ATOM 1128 C CA . LYS A 1 137 ? -4.350 15.919 0.384 1.00 94.62 137 LYS A CA 1
ATOM 1129 C C . LYS A 1 137 ? -4.021 16.478 1.767 1.00 94.62 137 LYS A C 1
ATOM 1131 O O . LYS A 1 137 ? -3.513 17.589 1.866 1.00 94.62 137 LYS A O 1
ATOM 1136 N N . LEU A 1 138 ? -4.304 15.711 2.819 1.00 94.75 138 LEU A N 1
ATOM 1137 C CA . LEU A 1 138 ? -4.066 16.114 4.207 1.00 94.75 138 LEU A CA 1
ATOM 1138 C C . LEU A 1 138 ? -2.590 15.997 4.614 1.00 94.75 138 LEU A C 1
ATOM 1140 O O . LEU A 1 138 ? -2.088 16.831 5.364 1.00 94.75 138 LEU A O 1
ATOM 1144 N N . SER A 1 139 ? -1.884 14.968 4.138 1.00 92.44 139 SER A N 1
ATOM 1145 C CA . SER A 1 139 ? -0.473 14.731 4.453 1.00 92.44 139 SER A CA 1
ATOM 1146 C C . SER A 1 139 ? 0.305 14.214 3.233 1.00 92.44 139 SER A C 1
ATOM 1148 O O . SER A 1 139 ? 0.447 13.003 3.035 1.00 92.44 139 SER A O 1
ATOM 1150 N N . PRO A 1 140 ? 0.901 15.117 2.432 1.00 91.81 140 PRO A N 1
ATOM 1151 C CA . PRO A 1 140 ? 1.701 14.739 1.263 1.00 91.81 140 PRO A CA 1
ATOM 1152 C C . PRO A 1 140 ? 2.937 13.891 1.599 1.00 91.81 140 PRO A C 1
ATOM 1154 O O . PRO A 1 140 ? 3.444 13.152 0.755 1.00 91.81 140 PRO A O 1
ATOM 1157 N N . ASN A 1 141 ? 3.419 13.955 2.846 1.00 90.62 141 ASN A N 1
ATOM 1158 C CA . ASN A 1 141 ? 4.579 13.189 3.306 1.00 90.62 141 ASN A CA 1
ATOM 1159 C C . ASN A 1 141 ? 4.337 11.664 3.291 1.00 90.62 141 ASN A C 1
ATOM 1161 O O . ASN A 1 141 ? 5.287 10.884 3.325 1.00 90.62 141 ASN A O 1
ATOM 1165 N N . LEU A 1 142 ? 3.081 11.214 3.184 1.00 91.12 142 LEU A N 1
ATOM 1166 C CA . LEU A 1 142 ? 2.745 9.793 3.057 1.00 91.12 142 LEU A CA 1
ATOM 1167 C C . LEU A 1 142 ? 3.344 9.137 1.807 1.00 91.12 142 LEU A C 1
ATOM 1169 O O . LEU A 1 142 ? 3.578 7.931 1.821 1.00 91.12 142 LEU A O 1
ATOM 1173 N N . LEU A 1 143 ? 3.688 9.912 0.772 1.00 91.69 143 LEU A N 1
ATOM 1174 C CA . LEU A 1 143 ? 4.396 9.401 -0.409 1.00 91.69 143 LEU A CA 1
ATOM 1175 C C . LEU A 1 143 ? 5.806 8.879 -0.100 1.00 91.69 143 LEU A C 1
ATOM 1177 O O . LEU A 1 143 ? 6.373 8.162 -0.918 1.00 91.69 143 LEU A O 1
ATOM 1181 N N . ASN A 1 144 ? 6.369 9.203 1.067 1.00 90.62 144 ASN A N 1
ATOM 1182 C CA . ASN A 1 144 ? 7.641 8.650 1.529 1.00 90.62 144 ASN A CA 1
ATOM 1183 C C . ASN A 1 144 ? 7.477 7.329 2.298 1.00 90.62 144 ASN A C 1
ATOM 1185 O O . ASN A 1 144 ? 8.470 6.664 2.586 1.00 90.62 144 ASN A O 1
ATOM 1189 N N . ASN A 1 145 ? 6.247 6.933 2.638 1.00 91.88 145 ASN A N 1
ATOM 1190 C CA . ASN A 1 145 ? 5.970 5.715 3.390 1.00 91.88 145 ASN A CA 1
ATOM 1191 C C . ASN A 1 145 ? 5.694 4.539 2.439 1.00 91.88 145 ASN A C 1
ATOM 1193 O O . ASN A 1 145 ? 4.721 4.547 1.684 1.00 91.88 145 ASN A O 1
ATOM 1197 N N . SER A 1 146 ? 6.520 3.493 2.510 1.00 91.88 146 SER A N 1
ATOM 1198 C CA . SER A 1 146 ? 6.398 2.312 1.646 1.00 91.88 146 SER A CA 1
ATOM 1199 C C . SER A 1 146 ? 5.069 1.576 1.809 1.00 91.88 146 SER A C 1
ATOM 1201 O O . SER A 1 146 ? 4.457 1.202 0.811 1.00 91.88 146 SER A O 1
ATOM 1203 N N . ASN A 1 147 ? 4.565 1.432 3.037 1.00 93.00 147 ASN A N 1
ATOM 1204 C CA . ASN A 1 147 ? 3.288 0.764 3.295 1.00 93.00 147 ASN A CA 1
ATOM 1205 C C . ASN A 1 147 ? 2.120 1.520 2.654 1.00 93.00 147 ASN A C 1
ATOM 1207 O O . ASN A 1 147 ? 1.206 0.891 2.121 1.00 93.00 147 ASN A O 1
ATOM 1211 N N . PHE A 1 148 ? 2.158 2.856 2.684 1.00 94.50 148 PHE A N 1
ATOM 1212 C CA . PHE A 1 148 ? 1.142 3.688 2.039 1.00 94.50 148 PHE A CA 1
ATOM 1213 C C . PHE A 1 148 ? 1.176 3.520 0.520 1.00 94.50 148 PHE A C 1
ATOM 1215 O O . PHE A 1 148 ? 0.150 3.247 -0.098 1.00 94.50 148 PHE A O 1
ATOM 1222 N N . VAL A 1 149 ? 2.366 3.619 -0.077 1.00 93.69 149 VAL A N 1
ATOM 1223 C CA . VAL A 1 149 ? 2.564 3.452 -1.523 1.00 93.69 149 VAL A CA 1
ATOM 1224 C C . VAL A 1 149 ? 2.092 2.071 -1.986 1.00 93.69 149 VAL A C 1
ATOM 1226 O O . VAL A 1 149 ? 1.376 1.969 -2.981 1.00 93.69 149 VAL A O 1
ATOM 1229 N N . HIS A 1 150 ? 2.4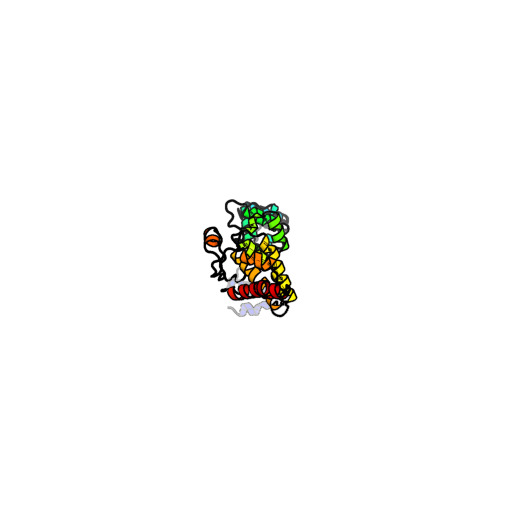23 1.011 -1.248 1.00 92.50 150 HIS A N 1
ATOM 1230 C CA . HIS A 1 150 ? 1.986 -0.349 -1.566 1.00 92.50 150 HIS A CA 1
ATOM 1231 C C . HIS A 1 150 ? 0.466 -0.510 -1.465 1.00 92.50 150 HIS A C 1
ATOM 1233 O O . HIS A 1 150 ? -0.146 -1.055 -2.384 1.00 92.50 150 HIS A O 1
ATOM 1239 N N . ALA A 1 151 ? -0.153 0.007 -0.398 1.00 93.38 151 ALA A N 1
ATOM 1240 C CA . ALA A 1 151 ? -1.606 -0.011 -0.248 1.00 93.38 151 ALA A CA 1
ATOM 1241 C C . ALA A 1 151 ? -2.299 0.759 -1.384 1.00 93.38 151 ALA A C 1
ATOM 1243 O O . ALA A 1 151 ? -3.288 0.280 -1.933 1.00 93.38 151 ALA A O 1
ATOM 1244 N N . TYR A 1 152 ? -1.751 1.907 -1.795 1.00 94.88 152 TYR A N 1
ATOM 1245 C CA . TYR A 1 152 ? -2.278 2.690 -2.913 1.00 94.88 152 TYR A CA 1
ATOM 1246 C C . TYR A 1 152 ? -2.224 1.914 -4.231 1.00 94.88 152 TYR A C 1
ATOM 1248 O O . TYR A 1 152 ? -3.214 1.844 -4.957 1.00 94.88 152 TYR A O 1
ATOM 1256 N N . ILE A 1 153 ? -1.087 1.281 -4.527 1.00 93.00 153 ILE A N 1
ATOM 1257 C CA . ILE A 1 153 ? -0.895 0.509 -5.760 1.00 93.00 153 ILE A CA 1
ATOM 1258 C C . ILE A 1 153 ? -1.862 -0.671 -5.844 1.00 93.00 153 ILE A C 1
ATOM 1260 O O . ILE A 1 153 ? -2.411 -0.920 -6.917 1.00 93.00 153 ILE A O 1
ATOM 1264 N N . GLN A 1 154 ? -2.142 -1.341 -4.724 1.00 92.06 154 GLN A N 1
ATOM 1265 C CA . GLN A 1 154 ? -3.141 -2.410 -4.679 1.00 92.06 154 GLN A CA 1
ATOM 1266 C C . GLN A 1 154 ? -4.539 -1.926 -5.094 1.00 92.06 154 GLN A C 1
ATOM 1268 O O . GLN A 1 154 ? -5.282 -2.681 -5.710 1.00 92.06 154 GLN A O 1
ATOM 1273 N N . LYS A 1 155 ? -4.895 -0.659 -4.833 1.00 92.25 155 LYS A N 1
ATOM 1274 C CA . LYS A 1 155 ? -6.183 -0.076 -5.260 1.00 92.25 155 LYS A CA 1
ATOM 1275 C C . LYS A 1 155 ? -6.197 0.393 -6.718 1.00 92.25 155 LYS A C 1
ATOM 1277 O O . LYS A 1 155 ? -7.250 0.783 -7.215 1.00 92.25 155 LYS A O 1
ATOM 1282 N N . LEU A 1 156 ? -5.051 0.389 -7.401 1.00 92.00 156 LEU A N 1
ATOM 1283 C CA . LEU A 1 156 ? -4.954 0.689 -8.836 1.00 92.00 156 LEU A CA 1
ATOM 1284 C C . LEU A 1 156 ? -5.076 -0.560 -9.716 1.00 92.00 156 LEU A C 1
ATOM 1286 O O . LEU A 1 156 ? -5.198 -0.419 -10.940 1.00 92.00 156 LEU A O 1
ATOM 1290 N N . VAL A 1 157 ? -5.003 -1.749 -9.109 1.00 89.69 157 VAL A N 1
ATOM 1291 C CA . VAL A 1 157 ? -5.171 -3.038 -9.785 1.00 89.69 157 VAL A CA 1
ATOM 1292 C C . VAL A 1 157 ? -6.551 -3.080 -10.457 1.00 89.69 157 VAL A C 1
ATOM 1294 O O . VAL A 1 157 ? -7.519 -2.579 -9.878 1.00 89.69 157 VAL A O 1
ATOM 1297 N N . PRO A 1 158 ? -6.659 -3.595 -11.696 1.00 88.50 158 PRO A N 1
ATOM 1298 C CA . PRO A 1 158 ? -7.950 -3.764 -12.352 1.00 88.50 158 PRO A CA 1
ATOM 1299 C C . PRO A 1 158 ? -8.895 -4.663 -11.542 1.00 88.50 158 PRO A C 1
ATOM 1301 O O . PRO A 1 158 ? -8.426 -5.457 -10.730 1.00 88.50 158 PRO A O 1
ATOM 1304 N N . PRO A 1 159 ? -10.215 -4.564 -11.765 1.00 86.69 159 PRO A N 1
ATOM 1305 C CA . PRO A 1 159 ? -11.181 -5.470 -11.154 1.00 86.69 159 PRO A CA 1
ATOM 1306 C C . PRO A 1 159 ? -10.846 -6.948 -11.401 1.00 86.69 159 PRO A C 1
ATOM 1308 O O . PRO A 1 159 ? -10.441 -7.305 -12.505 1.00 86.69 159 PRO A O 1
ATOM 1311 N N . ASP A 1 160 ? -11.119 -7.807 -10.416 1.00 84.31 160 ASP A N 1
ATOM 1312 C CA . ASP A 1 160 ? -10.752 -9.236 -10.432 1.00 84.31 160 ASP A CA 1
ATOM 1313 C C . ASP A 1 160 ? -11.318 -10.034 -11.623 1.00 84.31 160 ASP A C 1
ATOM 1315 O O . ASP A 1 160 ? -10.792 -11.086 -11.974 1.00 84.31 160 ASP A O 1
ATOM 1319 N N . HIS A 1 161 ? -12.388 -9.549 -12.260 1.00 85.19 161 HIS A N 1
ATOM 1320 C CA . HIS A 1 161 ? -12.998 -10.188 -13.430 1.00 85.19 161 HIS A CA 1
ATOM 1321 C C . HIS A 1 161 ? -12.289 -9.861 -14.758 1.00 85.19 161 HIS A C 1
ATOM 1323 O O . HIS A 1 161 ? -12.689 -10.381 -15.798 1.00 85.19 161 HIS A O 1
ATOM 1329 N N . ILE A 1 162 ? -11.279 -8.985 -14.751 1.00 86.81 162 ILE A N 1
ATOM 1330 C CA . ILE A 1 162 ? -10.519 -8.593 -15.941 1.00 86.81 162 ILE A CA 1
ATOM 1331 C C . ILE A 1 162 ? -9.136 -9.241 -15.890 1.00 86.81 162 ILE A C 1
ATOM 1333 O O . ILE A 1 162 ? -8.283 -8.833 -15.100 1.00 86.81 162 ILE A O 1
ATOM 1337 N N . ASP A 1 163 ? -8.871 -10.185 -16.796 1.00 86.00 163 ASP A N 1
ATOM 1338 C CA . ASP A 1 163 ? -7.509 -10.675 -17.012 1.00 86.00 163 ASP A CA 1
ATOM 1339 C C . ASP A 1 163 ? -6.720 -9.695 -17.896 1.00 86.00 163 ASP A C 1
ATOM 1341 O O . ASP A 1 163 ? -7.024 -9.464 -19.071 1.00 86.00 163 ASP A O 1
ATOM 1345 N N . ILE A 1 164 ? -5.672 -9.104 -17.322 1.00 85.31 164 ILE A N 1
ATOM 1346 C CA . ILE A 1 164 ? -4.777 -8.179 -18.026 1.00 85.31 164 ILE A CA 1
ATOM 1347 C C . ILE A 1 164 ? -3.914 -8.863 -19.091 1.00 85.31 164 ILE A C 1
ATOM 1349 O O . ILE A 1 164 ? -3.336 -8.177 -19.932 1.00 85.31 164 ILE A O 1
ATOM 1353 N N . ASN A 1 165 ? -3.754 -10.185 -19.050 1.00 85.19 165 ASN A N 1
ATOM 1354 C CA . ASN A 1 165 ? -2.959 -10.898 -20.045 1.00 85.19 165 ASN A CA 1
ATOM 1355 C C . ASN A 1 165 ? -3.705 -11.020 -21.373 1.00 85.19 165 ASN A C 1
ATOM 1357 O O . ASN A 1 165 ? -3.076 -10.877 -22.422 1.00 85.19 165 ASN A O 1
ATOM 1361 N N . ASP A 1 166 ? -5.028 -11.161 -21.310 1.00 87.69 166 ASP A N 1
ATOM 1362 C CA . ASP A 1 166 ? -5.896 -11.296 -22.481 1.00 87.69 166 ASP A CA 1
ATOM 1363 C C . ASP A 1 166 ? -6.427 -9.946 -22.984 1.00 87.69 166 ASP A C 1
ATOM 1365 O O . ASP A 1 166 ? -6.838 -9.823 -24.138 1.00 87.69 166 ASP A O 1
ATOM 1369 N N . ASN A 1 167 ? -6.374 -8.900 -22.150 1.00 90.81 167 ASN A N 1
ATOM 1370 C CA . ASN A 1 167 ? -6.814 -7.557 -22.516 1.00 90.81 167 ASN A CA 1
ATOM 1371 C C . ASN A 1 167 ? -5.641 -6.554 -22.595 1.00 90.81 167 ASN A C 1
ATOM 1373 O O . ASN A 1 167 ? -5.284 -5.917 -21.594 1.00 90.81 167 ASN A O 1
ATOM 1377 N N . PRO A 1 168 ? -5.050 -6.334 -23.789 1.00 89.94 168 PRO A N 1
ATOM 1378 C CA . PRO A 1 168 ? -3.923 -5.416 -23.949 1.00 89.94 168 PRO A CA 1
ATOM 1379 C C . PRO A 1 168 ? -4.296 -3.953 -23.665 1.00 89.94 168 PRO A C 1
ATOM 1381 O O . PRO A 1 168 ? -3.449 -3.189 -23.196 1.00 89.94 168 PRO A O 1
ATOM 1384 N N . ALA A 1 169 ? -5.546 -3.549 -23.911 1.00 91.38 169 ALA A N 1
ATOM 1385 C CA . ALA A 1 169 ? -5.999 -2.188 -23.634 1.00 91.38 169 ALA A CA 1
ATOM 1386 C C . ALA A 1 169 ? -6.021 -1.911 -22.123 1.00 91.38 169 ALA A C 1
ATOM 1388 O O . ALA A 1 169 ? -5.454 -0.912 -21.672 1.00 91.38 169 ALA A O 1
ATOM 1389 N N . GLU A 1 170 ? -6.575 -2.834 -21.333 1.00 92.06 170 GLU A N 1
ATOM 1390 C CA . GLU A 1 170 ? -6.591 -2.722 -19.870 1.00 92.06 170 GLU A CA 1
ATOM 1391 C C . GLU A 1 170 ? -5.198 -2.853 -19.260 1.00 92.06 170 GLU A C 1
ATOM 1393 O O . GLU A 1 170 ? -4.848 -2.094 -18.354 1.00 92.06 170 GLU A O 1
ATOM 1398 N N . LYS A 1 171 ? -4.344 -3.729 -19.804 1.00 92.12 171 LYS A N 1
ATOM 1399 C CA . LYS A 1 171 ? -2.934 -3.813 -19.398 1.00 92.12 171 LYS A CA 1
ATOM 1400 C C . LYS A 1 171 ? -2.214 -2.475 -19.561 1.00 92.12 171 LYS A C 1
ATOM 1402 O O . LYS A 1 171 ? -1.531 -2.022 -18.639 1.00 92.12 171 LYS A O 1
ATOM 1407 N N . LYS A 1 172 ? -2.402 -1.810 -20.707 1.00 92.12 172 LYS A N 1
ATOM 1408 C CA . LYS A 1 172 ? -1.850 -0.471 -20.964 1.00 92.12 172 LYS A CA 1
ATOM 1409 C C . LYS A 1 172 ? -2.429 0.569 -20.009 1.00 92.12 172 LYS A C 1
ATOM 1411 O O . LYS A 1 172 ? -1.677 1.385 -19.471 1.00 92.12 172 LYS A O 1
ATOM 1416 N N . ALA A 1 173 ? -3.744 0.551 -19.790 1.00 93.19 173 ALA A N 1
ATOM 1417 C CA . ALA A 1 173 ? -4.415 1.481 -18.888 1.00 93.19 173 ALA A CA 1
ATOM 1418 C C . ALA A 1 173 ? -3.906 1.324 -17.447 1.00 93.19 173 ALA A C 1
ATOM 1420 O O . ALA A 1 173 ? -3.579 2.317 -16.799 1.00 93.19 173 ALA A O 1
ATOM 1421 N N . TYR A 1 174 ? -3.747 0.088 -16.971 1.00 93.69 174 TYR A N 1
ATOM 1422 C CA . TYR A 1 174 ? -3.183 -0.217 -15.659 1.00 93.69 174 TYR A CA 1
ATOM 1423 C C . TYR A 1 174 ? -1.747 0.292 -15.510 1.00 93.69 174 TYR A C 1
ATOM 1425 O O . TYR A 1 174 ? -1.466 1.054 -14.584 1.00 93.69 174 TYR A O 1
ATOM 1433 N N . LEU A 1 175 ? -0.854 -0.044 -16.448 1.00 93.31 175 LEU A N 1
ATOM 1434 C CA . LEU A 1 175 ? 0.530 0.446 -16.437 1.00 93.31 175 LEU A CA 1
ATOM 1435 C C . LEU A 1 175 ? 0.598 1.980 -16.486 1.00 93.31 175 LEU A C 1
ATOM 1437 O O . LEU A 1 175 ? 1.428 2.583 -15.809 1.00 93.31 175 LEU A O 1
ATOM 1441 N N . SER A 1 176 ? -0.312 2.622 -17.222 1.00 93.44 176 SER A N 1
ATOM 1442 C CA . SER A 1 176 ? -0.409 4.084 -17.285 1.00 93.44 176 SER A CA 1
ATOM 1443 C C . SER A 1 176 ? -0.859 4.690 -15.951 1.00 93.44 176 SER A C 1
ATOM 1445 O O . SER A 1 176 ? -0.273 5.678 -15.511 1.00 93.44 176 SER A O 1
ATOM 1447 N N . ARG A 1 177 ? -1.849 4.088 -15.269 1.00 94.31 177 ARG A N 1
ATOM 1448 C CA . ARG A 1 177 ? -2.281 4.495 -13.917 1.00 94.31 177 ARG A CA 1
ATOM 1449 C C . ARG A 1 177 ? -1.137 4.372 -12.908 1.00 94.31 177 ARG A C 1
ATOM 1451 O O . ARG A 1 177 ? -0.891 5.312 -12.153 1.00 94.31 177 ARG A O 1
ATOM 1458 N N . LEU A 1 178 ? -0.415 3.247 -12.931 1.00 93.94 178 LEU A N 1
ATOM 1459 C CA . LEU A 1 178 ? 0.759 3.022 -12.082 1.00 93.94 178 LEU A CA 1
ATOM 1460 C C . LEU A 1 178 ? 1.847 4.059 -12.340 1.00 93.94 178 LEU A C 1
ATOM 1462 O O . LEU A 1 178 ? 2.361 4.666 -11.401 1.00 93.94 178 LEU A O 1
ATOM 1466 N N . TRP A 1 179 ? 2.182 4.282 -13.613 1.00 94.50 179 TRP A N 1
ATOM 1467 C CA . TRP A 1 179 ? 3.210 5.240 -13.983 1.00 94.50 179 TRP A CA 1
ATOM 1468 C C . TRP A 1 179 ? 2.827 6.649 -13.528 1.00 94.50 179 TRP A C 1
ATOM 1470 O O . TRP A 1 179 ? 3.629 7.304 -12.863 1.00 94.50 179 TRP A O 1
ATOM 1480 N N . HIS A 1 180 ? 1.586 7.074 -13.788 1.00 94.00 180 HIS A N 1
ATOM 1481 C CA . HIS A 1 180 ? 1.079 8.382 -13.380 1.00 94.00 180 HIS A CA 1
ATOM 1482 C C . HIS A 1 180 ? 1.253 8.631 -11.876 1.00 94.00 180 HIS A C 1
ATOM 1484 O O . HIS A 1 180 ? 1.798 9.665 -11.499 1.00 94.00 180 HIS A O 1
ATOM 1490 N N . PHE A 1 181 ? 0.877 7.661 -11.037 1.00 93.38 181 PHE A N 1
ATOM 1491 C CA . PHE A 1 181 ? 1.075 7.730 -9.588 1.00 93.38 181 PHE A CA 1
ATOM 1492 C C . PHE A 1 181 ? 2.564 7.747 -9.200 1.00 93.38 181 PHE A C 1
ATOM 1494 O O . PHE A 1 181 ? 2.997 8.576 -8.400 1.00 93.38 181 PHE A O 1
ATOM 1501 N N . SER A 1 182 ? 3.371 6.872 -9.807 1.00 92.62 182 SER A N 1
ATOM 1502 C CA . SER A 1 182 ? 4.781 6.698 -9.439 1.00 92.62 182 SER A CA 1
ATOM 1503 C C . SER A 1 182 ? 5.668 7.911 -9.740 1.00 92.62 182 SER A C 1
ATOM 1505 O O . SER A 1 182 ? 6.705 8.075 -9.100 1.00 92.62 182 SER A O 1
ATOM 1507 N N . GLN A 1 183 ? 5.269 8.787 -10.672 1.00 90.50 183 GLN A N 1
ATOM 1508 C CA . GLN A 1 183 ? 6.036 9.985 -11.042 1.00 90.50 183 GLN A CA 1
ATOM 1509 C C . GLN A 1 183 ? 6.279 10.928 -9.858 1.00 90.50 183 GLN A C 1
ATOM 1511 O O . GLN A 1 183 ? 7.347 11.532 -9.778 1.00 90.50 183 GLN A O 1
ATOM 1516 N N . ASN A 1 184 ? 5.326 11.005 -8.927 1.00 88.81 184 ASN A N 1
ATOM 1517 C CA . ASN A 1 184 ? 5.388 11.912 -7.780 1.00 88.81 184 ASN A CA 1
ATOM 1518 C C . ASN A 1 184 ? 6.113 11.307 -6.568 1.00 88.81 184 ASN A C 1
ATOM 1520 O O . ASN A 1 184 ? 6.292 11.985 -5.559 1.00 88.81 184 ASN A O 1
ATOM 1524 N N . LEU A 1 185 ? 6.522 10.036 -6.641 1.00 92.19 185 LEU A N 1
ATOM 1525 C CA . LEU A 1 185 ? 7.226 9.374 -5.545 1.00 92.19 185 LEU A CA 1
ATOM 1526 C C . LEU A 1 185 ? 8.648 9.923 -5.396 1.00 92.19 185 LEU A C 1
ATOM 1528 O O . LEU A 1 185 ? 9.267 10.378 -6.362 1.00 92.19 185 LEU A O 1
ATOM 1532 N N . SER A 1 186 ? 9.208 9.834 -4.195 1.00 89.56 186 SER A N 1
ATOM 1533 C CA . SER A 1 186 ? 10.599 10.214 -3.944 1.00 89.56 186 SER A CA 1
ATOM 1534 C C . SER A 1 186 ? 11.593 9.204 -4.543 1.00 89.56 186 SER A C 1
ATOM 1536 O O . SER A 1 186 ? 11.222 8.186 -5.135 1.00 89.56 186 SER A O 1
ATOM 1538 N N . GLN A 1 187 ? 12.888 9.520 -4.464 1.00 89.38 187 GLN A N 1
ATOM 1539 C CA . GLN A 1 187 ? 13.959 8.694 -5.039 1.00 89.38 187 GLN A CA 1
ATOM 1540 C C . GLN A 1 187 ? 14.127 7.341 -4.327 1.00 89.38 187 GLN A C 1
ATOM 1542 O O . GLN A 1 187 ? 14.656 6.407 -4.919 1.00 89.38 187 GLN A O 1
ATOM 1547 N N . SER A 1 188 ? 13.628 7.191 -3.096 1.00 90.88 188 SER A N 1
ATOM 1548 C CA . SER A 1 188 ? 13.628 5.903 -2.388 1.00 90.88 188 SER A CA 1
ATOM 1549 C C . SER A 1 188 ? 12.830 4.819 -3.122 1.00 90.88 188 SER A C 1
ATOM 1551 O O . SER A 1 188 ? 13.107 3.639 -2.952 1.00 90.88 188 SER A O 1
ATOM 1553 N N . PHE A 1 189 ? 11.893 5.208 -3.992 1.00 93.06 189 PHE A N 1
ATOM 1554 C CA . PHE A 1 189 ? 11.089 4.301 -4.814 1.00 93.06 189 PHE A CA 1
ATOM 1555 C C . PHE A 1 189 ? 11.647 4.112 -6.231 1.00 93.06 189 PHE A C 1
ATOM 1557 O O . PHE A 1 189 ? 10.911 3.725 -7.139 1.00 93.06 189 PHE A O 1
ATOM 1564 N N . ASN A 1 190 ? 12.935 4.388 -6.459 1.00 93.19 190 ASN A N 1
ATOM 1565 C CA . ASN A 1 190 ? 13.555 4.218 -7.775 1.00 93.19 190 ASN A CA 1
ATOM 1566 C C . ASN A 1 190 ? 13.409 2.784 -8.313 1.00 93.19 190 ASN A C 1
ATOM 1568 O O . ASN A 1 190 ? 13.091 2.634 -9.493 1.00 93.19 190 ASN A O 1
ATOM 1572 N N . SER A 1 191 ? 13.550 1.749 -7.473 1.00 93.69 191 SER A N 1
ATOM 1573 C CA . SER A 1 191 ? 13.314 0.349 -7.871 1.00 93.69 191 SER A CA 1
ATOM 1574 C C . SER A 1 191 ? 11.902 0.130 -8.415 1.00 93.69 191 SER A C 1
ATOM 1576 O O . SER A 1 191 ? 11.722 -0.431 -9.493 1.00 93.69 191 SER A O 1
ATOM 1578 N N . LEU A 1 192 ? 10.891 0.660 -7.724 1.00 93.69 192 LEU A N 1
ATOM 1579 C CA . LEU A 1 192 ? 9.491 0.554 -8.130 1.00 93.69 192 LEU A CA 1
ATOM 1580 C C . LEU A 1 192 ? 9.202 1.334 -9.422 1.00 93.69 192 LEU A C 1
ATOM 1582 O O . LEU A 1 192 ? 8.507 0.834 -10.307 1.00 93.69 192 LEU A O 1
ATOM 1586 N N . LYS A 1 193 ? 9.757 2.544 -9.565 1.00 94.88 193 LYS A N 1
ATOM 1587 C CA . LYS A 1 193 ? 9.644 3.335 -10.802 1.00 94.88 193 LYS A CA 1
ATOM 1588 C C . LYS A 1 193 ? 10.269 2.602 -11.985 1.00 94.88 193 LYS A C 1
ATOM 1590 O O . LYS A 1 193 ? 9.662 2.556 -13.053 1.00 94.88 193 LYS A O 1
ATOM 1595 N N . ALA A 1 194 ? 11.454 2.022 -11.796 1.00 94.62 194 ALA A N 1
ATOM 1596 C CA . ALA A 1 194 ? 12.128 1.232 -12.818 1.00 94.62 194 ALA A CA 1
ATOM 1597 C C . ALA A 1 194 ? 11.302 -0.000 -13.200 1.00 94.62 194 ALA A C 1
ATOM 1599 O O . ALA A 1 194 ? 11.106 -0.242 -14.387 1.00 94.62 194 ALA A O 1
ATOM 1600 N N . HIS A 1 195 ? 10.749 -0.714 -12.214 1.00 94.62 195 HIS A N 1
ATOM 1601 C CA . HIS A 1 195 ? 9.840 -1.841 -12.430 1.00 94.62 195 HIS A CA 1
ATOM 1602 C C . HIS A 1 195 ? 8.652 -1.465 -13.317 1.00 94.62 195 HIS A C 1
ATOM 1604 O O . HIS A 1 195 ? 8.427 -2.085 -14.354 1.00 94.62 195 HIS A O 1
ATOM 1610 N N . ILE A 1 196 ? 7.929 -0.399 -12.967 1.00 94.31 196 ILE A N 1
ATOM 1611 C CA . ILE A 1 196 ? 6.759 0.060 -13.730 1.00 94.31 196 ILE A CA 1
ATOM 1612 C C . ILE A 1 196 ? 7.156 0.505 -15.146 1.00 94.31 196 ILE A C 1
ATOM 1614 O O . ILE A 1 196 ? 6.505 0.118 -16.119 1.00 94.31 196 ILE A O 1
ATOM 1618 N N . LEU A 1 197 ? 8.225 1.299 -15.275 1.00 95.19 197 LEU A N 1
ATOM 1619 C CA . LEU A 1 197 ? 8.701 1.792 -16.569 1.00 95.19 197 LEU A CA 1
ATOM 1620 C C . LEU A 1 197 ? 9.158 0.663 -17.487 1.00 95.19 197 LEU A C 1
ATOM 1622 O O . LEU A 1 197 ? 8.833 0.689 -18.669 1.00 95.19 197 LEU A O 1
ATOM 1626 N N . PHE A 1 198 ? 9.875 -0.327 -16.958 1.00 95.12 198 PHE A N 1
ATOM 1627 C CA . PHE A 1 198 ? 10.317 -1.480 -17.732 1.00 95.12 198 PHE A CA 1
ATOM 1628 C C . PHE A 1 198 ? 9.129 -2.212 -18.354 1.00 95.12 198 PHE A C 1
ATOM 1630 O O . PHE A 1 198 ? 9.117 -2.444 -19.559 1.00 95.12 198 PHE A O 1
ATOM 1637 N N . TRP A 1 199 ? 8.102 -2.524 -17.559 1.00 94.44 199 TRP A N 1
ATOM 1638 C CA . TRP A 1 199 ? 6.927 -3.242 -18.057 1.00 94.44 199 TRP A CA 1
ATOM 1639 C C . TRP A 1 199 ? 6.090 -2.406 -19.027 1.00 94.44 199 TRP A C 1
ATOM 1641 O O . TRP A 1 199 ? 5.541 -2.950 -19.986 1.00 94.44 199 TRP A O 1
ATOM 1651 N N . LEU A 1 200 ? 6.037 -1.085 -18.836 1.00 94.62 200 LEU A N 1
ATOM 1652 C CA . LEU A 1 200 ? 5.412 -0.169 -19.789 1.00 94.62 200 LEU A CA 1
ATOM 1653 C C . LEU A 1 200 ? 6.175 -0.118 -21.121 1.00 94.62 200 LEU A C 1
ATOM 1655 O O . LEU A 1 200 ? 5.549 -0.176 -22.178 1.00 94.62 200 LEU A O 1
ATOM 1659 N N . LEU A 1 201 ? 7.507 -0.055 -21.081 1.00 95.25 201 LEU A N 1
ATOM 1660 C CA . LEU A 1 201 ? 8.363 -0.101 -22.267 1.00 95.25 201 LEU A CA 1
ATOM 1661 C C . LEU A 1 201 ? 8.272 -1.460 -22.970 1.00 95.25 201 LEU A C 1
ATOM 1663 O O . LEU A 1 201 ? 8.117 -1.507 -24.183 1.00 95.25 201 LEU A O 1
ATOM 1667 N N . ASP A 1 202 ? 8.297 -2.573 -22.237 1.00 94.75 202 ASP A N 1
ATOM 1668 C CA . ASP A 1 202 ? 8.176 -3.905 -22.833 1.00 94.75 202 ASP A CA 1
ATOM 1669 C C . ASP A 1 202 ? 6.822 -4.088 -23.526 1.00 94.75 202 ASP A C 1
ATOM 1671 O O . ASP A 1 202 ? 6.754 -4.587 -24.649 1.00 94.75 202 ASP A O 1
ATOM 1675 N N . PHE A 1 203 ? 5.742 -3.623 -22.891 1.00 94.00 203 PHE A N 1
ATOM 1676 C CA . PHE A 1 203 ? 4.413 -3.627 -23.492 1.00 94.00 203 PHE A CA 1
ATOM 1677 C C . PHE A 1 203 ? 4.377 -2.801 -24.784 1.00 94.00 203 PHE A C 1
ATOM 1679 O O . PHE A 1 203 ? 3.931 -3.285 -25.823 1.00 94.00 203 PHE A O 1
ATOM 1686 N N . ASN A 1 204 ? 4.882 -1.569 -24.730 1.00 93.12 204 ASN A N 1
ATOM 1687 C CA . ASN A 1 204 ? 4.943 -0.648 -25.860 1.00 93.12 204 ASN A CA 1
ATOM 1688 C C . ASN A 1 204 ? 5.770 -1.221 -27.027 1.00 93.12 204 ASN A C 1
ATOM 1690 O O . ASN A 1 204 ? 5.305 -1.229 -28.168 1.00 93.12 204 ASN A O 1
ATOM 1694 N N . ARG A 1 205 ? 6.935 -1.804 -26.726 1.00 93.75 205 ARG A N 1
ATOM 1695 C CA . ARG A 1 205 ? 7.806 -2.509 -27.675 1.00 93.75 205 ARG A CA 1
ATOM 1696 C C . ARG A 1 205 ? 7.086 -3.640 -28.402 1.00 93.75 205 ARG A C 1
ATOM 1698 O O . ARG A 1 205 ? 7.143 -3.706 -29.624 1.00 93.75 205 ARG A O 1
ATOM 1705 N N . ARG A 1 206 ? 6.366 -4.505 -27.678 1.00 92.00 206 ARG A N 1
ATOM 1706 C CA . ARG A 1 206 ? 5.600 -5.618 -28.280 1.00 92.00 206 ARG A CA 1
ATOM 1707 C C . ARG A 1 206 ? 4.493 -5.141 -29.224 1.00 92.00 206 ARG A C 1
ATOM 1709 O O . ARG A 1 206 ? 4.115 -5.874 -30.129 1.00 92.00 206 ARG A O 1
ATOM 1716 N N . GLN A 1 207 ? 3.998 -3.921 -29.026 1.00 91.44 207 GLN A N 1
ATOM 1717 C CA . GLN A 1 207 ? 3.016 -3.264 -29.894 1.00 91.44 207 GLN A CA 1
ATOM 1718 C C . GLN A 1 207 ? 3.672 -2.409 -30.998 1.00 91.44 207 GLN A C 1
ATOM 1720 O O . GLN A 1 207 ? 2.985 -1.627 -31.650 1.00 91.44 207 GLN A O 1
ATOM 1725 N N . ASN A 1 208 ? 4.993 -2.518 -31.202 1.00 90.81 208 ASN A N 1
ATOM 1726 C CA . ASN A 1 208 ? 5.788 -1.688 -32.117 1.00 90.81 208 ASN A CA 1
ATOM 1727 C C . ASN A 1 208 ? 5.679 -0.170 -31.868 1.00 90.81 208 ASN A C 1
ATOM 1729 O O . ASN A 1 208 ? 5.942 0.632 -32.763 1.00 90.81 208 ASN A O 1
ATOM 1733 N N . ASN A 1 209 ? 5.317 0.240 -30.652 1.00 92.31 209 ASN A N 1
ATOM 1734 C CA . ASN A 1 209 ? 5.193 1.638 -30.265 1.00 92.31 209 ASN A CA 1
ATOM 1735 C C . ASN A 1 209 ? 6.397 2.049 -29.410 1.00 92.31 209 ASN A C 1
ATOM 1737 O O . ASN A 1 209 ? 6.419 1.813 -28.207 1.00 92.31 209 ASN A O 1
ATOM 1741 N N . TYR A 1 210 ? 7.412 2.660 -30.008 1.00 91.38 210 TYR A N 1
ATOM 1742 C CA . TYR A 1 210 ? 8.626 3.041 -29.287 1.00 91.38 210 TYR A CA 1
ATOM 1743 C C . TYR A 1 210 ? 8.526 4.486 -28.783 1.00 91.38 210 TYR A C 1
ATOM 1745 O O . TYR A 1 210 ? 8.527 5.431 -29.567 1.00 91.38 210 TYR A O 1
ATOM 1753 N N . ASP A 1 211 ? 8.478 4.666 -27.460 1.00 91.06 211 ASP A N 1
ATOM 1754 C CA . ASP A 1 211 ? 8.447 5.984 -26.814 1.00 91.06 211 ASP A CA 1
ATOM 1755 C C . ASP A 1 211 ? 9.836 6.366 -26.277 1.00 91.06 211 ASP A C 1
ATOM 1757 O O . ASP A 1 211 ? 10.334 5.792 -25.302 1.00 91.06 211 ASP A O 1
ATOM 1761 N N . TYR A 1 212 ? 10.455 7.356 -26.922 1.00 89.31 212 TYR A N 1
ATOM 1762 C CA . TYR A 1 212 ? 11.776 7.864 -26.554 1.00 89.31 212 TYR A CA 1
ATOM 1763 C C . TYR A 1 212 ? 11.785 8.526 -25.170 1.00 89.31 212 TYR A C 1
ATOM 1765 O O . TYR A 1 212 ? 12.728 8.353 -24.398 1.00 89.31 212 TYR A O 1
ATOM 1773 N N . ASN A 1 213 ? 10.724 9.256 -24.823 1.00 92.56 213 ASN A N 1
ATOM 1774 C CA . ASN A 1 213 ? 10.652 9.987 -23.562 1.00 92.56 213 ASN A CA 1
ATOM 1775 C C . ASN A 1 213 ? 10.552 9.023 -22.377 1.00 92.56 213 ASN A C 1
ATOM 1777 O O . ASN A 1 213 ? 11.198 9.238 -21.350 1.00 92.56 213 ASN A O 1
ATOM 1781 N N . LEU A 1 214 ? 9.778 7.943 -22.516 1.00 92.94 214 LEU A N 1
ATOM 1782 C CA . LEU A 1 214 ? 9.709 6.893 -21.495 1.00 92.94 214 LEU A CA 1
ATOM 1783 C C . LEU A 1 214 ? 11.046 6.162 -21.342 1.00 92.94 214 LEU A C 1
ATOM 1785 O O . LEU A 1 214 ? 11.483 5.933 -20.212 1.00 92.94 214 LEU A O 1
ATOM 1789 N N . LEU A 1 215 ? 11.725 5.854 -22.453 1.00 93.62 215 LEU A N 1
ATOM 1790 C CA . LEU A 1 215 ? 13.051 5.236 -22.417 1.00 93.62 215 LEU A CA 1
ATOM 1791 C C . LEU A 1 215 ? 14.061 6.135 -21.696 1.00 93.62 215 LEU A C 1
ATOM 1793 O O . LEU A 1 215 ? 14.819 5.660 -20.852 1.00 93.62 215 LEU A O 1
ATOM 1797 N N . TRP A 1 216 ? 14.055 7.435 -21.992 1.00 92.00 216 TRP A N 1
ATOM 1798 C CA . TRP A 1 216 ? 14.948 8.392 -21.348 1.00 92.00 216 TRP A CA 1
ATOM 1799 C C . TRP A 1 216 ? 14.717 8.459 -19.836 1.00 92.00 216 TRP A C 1
ATOM 1801 O O . TRP A 1 216 ? 15.669 8.381 -19.060 1.00 92.00 216 TRP A O 1
ATOM 1811 N N . LYS A 1 217 ? 13.451 8.515 -19.399 1.00 94.25 217 LYS A N 1
ATOM 1812 C CA . LYS A 1 217 ? 13.103 8.465 -17.970 1.00 94.25 217 LYS A CA 1
ATOM 1813 C C . LYS A 1 217 ? 13.580 7.172 -17.308 1.00 94.25 217 LYS A C 1
ATOM 1815 O O . LYS A 1 217 ? 14.044 7.216 -16.174 1.00 94.25 217 LYS A O 1
ATOM 1820 N N . TYR A 1 218 ? 13.504 6.043 -18.012 1.00 94.25 218 TYR A N 1
ATOM 1821 C CA . TYR A 1 218 ? 14.008 4.762 -17.522 1.00 94.25 218 TYR A CA 1
ATOM 1822 C C . TYR A 1 218 ? 15.539 4.742 -17.405 1.00 94.25 218 TYR A C 1
ATOM 1824 O O . TYR A 1 218 ? 16.081 4.303 -16.393 1.00 94.25 218 TYR A O 1
ATOM 1832 N N . LEU A 1 219 ? 16.266 5.247 -18.405 1.00 91.56 219 LEU A N 1
ATOM 1833 C CA . LEU A 1 219 ? 17.734 5.325 -18.394 1.00 91.56 219 LEU A CA 1
ATOM 1834 C C . LEU A 1 219 ? 18.277 6.319 -17.358 1.00 91.56 219 LEU A C 1
ATOM 1836 O O . LEU A 1 219 ? 19.367 6.109 -16.835 1.00 91.56 219 LEU A O 1
ATOM 1840 N N . ALA A 1 220 ? 17.507 7.354 -17.019 1.00 91.19 220 ALA A N 1
ATOM 1841 C CA . ALA A 1 220 ? 17.871 8.327 -15.994 1.00 91.19 220 ALA A CA 1
ATOM 1842 C C . ALA A 1 220 ? 17.885 7.749 -14.565 1.00 91.19 220 ALA A C 1
ATOM 1844 O O . ALA A 1 220 ? 18.424 8.385 -13.660 1.00 91.19 220 ALA A O 1
ATOM 1845 N N . LEU A 1 221 ? 17.304 6.565 -14.334 1.00 91.69 221 LEU A N 1
ATOM 1846 C CA . LEU A 1 221 ? 17.308 5.930 -13.016 1.00 91.69 221 LEU A CA 1
ATOM 1847 C C . LEU A 1 221 ? 18.655 5.230 -12.743 1.00 91.69 221 LEU A C 1
ATOM 1849 O O . LEU A 1 221 ? 19.074 4.379 -13.540 1.00 91.69 221 LEU A O 1
ATOM 1853 N N . PRO A 1 222 ? 19.330 5.538 -11.616 1.00 90.75 222 PRO A N 1
ATOM 1854 C CA . PRO A 1 222 ? 20.658 5.015 -11.314 1.00 90.75 222 PRO A CA 1
ATOM 1855 C C . PRO A 1 222 ? 20.600 3.522 -10.993 1.00 90.75 222 PRO A C 1
ATOM 1857 O O . PRO A 1 222 ? 20.005 3.101 -10.001 1.00 90.75 222 PRO A O 1
ATOM 1860 N N . ARG A 1 223 ? 21.239 2.711 -11.839 1.00 89.88 223 ARG A N 1
ATOM 1861 C CA . ARG A 1 223 ? 21.249 1.251 -11.711 1.00 89.88 223 ARG A CA 1
ATOM 1862 C C . ARG A 1 223 ? 22.585 0.648 -12.105 1.00 89.88 223 ARG A C 1
ATOM 1864 O O . ARG A 1 223 ? 23.245 1.138 -13.026 1.00 89.88 223 ARG A O 1
ATOM 1871 N N . HIS A 1 224 ? 22.940 -0.453 -11.454 1.00 85.38 224 HIS A N 1
ATOM 1872 C CA . HIS A 1 224 ? 24.107 -1.249 -11.812 1.00 85.38 224 HIS A CA 1
ATOM 1873 C C . HIS A 1 224 ? 23.798 -2.088 -13.054 1.00 85.38 224 HIS A C 1
ATOM 1875 O O . HIS A 1 224 ? 23.202 -3.156 -12.961 1.00 85.38 224 HIS A O 1
ATOM 1881 N N . SER A 1 225 ? 24.199 -1.590 -14.221 1.00 84.44 225 SER A N 1
ATOM 1882 C CA . SER A 1 225 ? 24.130 -2.323 -15.486 1.00 84.44 225 SER A CA 1
ATOM 1883 C C . SER A 1 225 ? 25.470 -2.229 -16.215 1.00 84.44 225 SER A C 1
ATOM 1885 O O . SER A 1 225 ? 26.260 -1.323 -15.942 1.00 84.44 225 SER A O 1
ATOM 1887 N N . SER A 1 226 ? 25.724 -3.147 -17.151 1.00 84.94 226 SER A N 1
ATOM 1888 C CA . SER A 1 226 ? 26.959 -3.177 -17.951 1.00 84.94 226 SER A CA 1
ATOM 1889 C C . SER A 1 226 ? 27.175 -1.903 -18.772 1.00 84.94 226 SER A C 1
ATOM 1891 O O . SER A 1 226 ? 28.312 -1.530 -19.046 1.00 84.94 226 SER A O 1
ATOM 1893 N N . TYR A 1 227 ? 26.090 -1.220 -19.137 1.00 82.88 227 TYR A N 1
ATOM 1894 C CA . TYR A 1 227 ? 26.099 -0.015 -19.960 1.00 82.88 227 TYR A CA 1
ATOM 1895 C C . TYR A 1 227 ? 25.932 1.282 -19.145 1.00 82.88 227 TYR A C 1
ATOM 1897 O O . TYR A 1 227 ? 25.980 2.371 -19.717 1.00 82.88 227 TYR A O 1
ATOM 1905 N N . THR A 1 228 ? 25.761 1.209 -17.817 1.00 84.75 228 THR A N 1
ATOM 1906 C CA . THR A 1 228 ? 25.720 2.405 -16.959 1.00 84.75 228 THR A CA 1
ATOM 1907 C C . THR A 1 228 ? 27.140 2.850 -16.607 1.00 84.75 228 THR A C 1
ATOM 1909 O O . THR A 1 228 ? 27.956 2.074 -16.110 1.00 84.75 228 THR A O 1
ATOM 1912 N N . LYS A 1 229 ? 27.441 4.141 -16.772 1.00 84.38 229 LYS A N 1
ATOM 1913 C CA . LYS A 1 229 ? 28.731 4.708 -16.357 1.00 84.38 229 LYS A CA 1
ATOM 1914 C C . LYS A 1 229 ? 28.893 4.655 -14.831 1.00 84.38 229 LYS A C 1
ATOM 1916 O O . LYS A 1 229 ? 28.083 5.227 -14.106 1.00 84.38 229 LYS A O 1
ATOM 1921 N N . LYS A 1 230 ? 29.994 4.074 -14.339 1.00 83.06 230 LYS A N 1
ATOM 1922 C CA . LYS A 1 230 ? 30.279 3.935 -12.895 1.00 83.06 230 LYS A CA 1
ATOM 1923 C C . LYS A 1 230 ? 30.193 5.259 -12.118 1.00 83.06 230 LYS A C 1
ATOM 1925 O O . LYS A 1 230 ? 29.544 5.323 -11.086 1.00 83.06 230 LYS A O 1
ATOM 1930 N N . SER A 1 231 ? 30.714 6.354 -12.675 1.00 83.69 231 SER A N 1
ATOM 1931 C CA . SER A 1 231 ? 30.664 7.676 -12.028 1.00 83.69 231 SER A CA 1
ATOM 1932 C C . SER A 1 231 ? 29.248 8.242 -11.829 1.00 83.69 231 SER A C 1
ATOM 1934 O O . SER A 1 231 ? 29.073 9.181 -11.059 1.00 83.69 231 SER A O 1
ATOM 1936 N N . PHE A 1 232 ? 28.256 7.757 -12.584 1.00 80.19 232 PHE A N 1
ATOM 1937 C CA . PHE A 1 232 ? 26.848 8.133 -12.408 1.00 80.19 232 PHE A CA 1
ATOM 1938 C C . PHE A 1 232 ? 26.229 7.398 -11.213 1.00 80.19 232 PHE A C 1
ATOM 1940 O O . PHE A 1 232 ? 25.462 7.977 -10.446 1.00 80.19 232 PHE A O 1
ATOM 1947 N N . ILE A 1 233 ? 26.629 6.140 -11.036 1.00 82.56 233 ILE A N 1
ATOM 1948 C CA . ILE A 1 233 ? 26.240 5.290 -9.916 1.00 82.56 233 ILE A CA 1
ATOM 1949 C C . ILE A 1 233 ? 26.836 5.864 -8.630 1.00 82.56 233 ILE A C 1
ATOM 1951 O O . ILE A 1 233 ? 26.071 6.249 -7.762 1.00 82.56 233 ILE A O 1
ATOM 1955 N N . ASP A 1 234 ? 28.153 6.070 -8.559 1.00 83.06 234 ASP A N 1
ATOM 1956 C CA . ASP A 1 234 ? 28.857 6.480 -7.327 1.00 83.06 234 ASP A CA 1
ATOM 1957 C C . ASP A 1 234 ? 28.322 7.777 -6.669 1.00 83.06 234 ASP A C 1
ATOM 1959 O O . ASP A 1 234 ? 28.575 8.036 -5.496 1.00 83.06 234 ASP A O 1
ATOM 1963 N N . ARG A 1 235 ? 27.585 8.612 -7.415 1.00 79.69 235 ARG A N 1
ATOM 1964 C CA . ARG A 1 235 ? 26.971 9.867 -6.935 1.00 79.69 235 ARG A CA 1
ATOM 1965 C C . ARG A 1 235 ? 25.543 9.704 -6.404 1.00 79.69 235 ARG A C 1
ATOM 1967 O O . ARG A 1 235 ? 24.969 10.671 -5.907 1.00 79.69 235 ARG A O 1
ATOM 1974 N N . SER A 1 236 ? 24.948 8.527 -6.558 1.00 82.81 236 SER A N 1
ATOM 1975 C CA . SER A 1 236 ? 23.550 8.252 -6.231 1.00 82.81 236 SER A CA 1
ATOM 1976 C C . SER A 1 236 ? 23.448 7.516 -4.896 1.00 82.81 236 SER A C 1
ATOM 1978 O O . SER A 1 236 ? 24.193 6.584 -4.640 1.00 82.81 236 SER A O 1
ATOM 1980 N N . TYR A 1 237 ? 22.504 7.900 -4.036 1.00 82.88 237 TYR A N 1
ATOM 1981 C CA . TYR A 1 237 ? 22.266 7.190 -2.767 1.00 82.88 237 TYR A CA 1
ATOM 1982 C C . TYR A 1 237 ? 21.172 6.117 -2.876 1.00 82.88 237 TYR A C 1
ATOM 1984 O O . TYR A 1 237 ? 21.178 5.152 -2.118 1.00 82.88 237 TYR A O 1
ATOM 1992 N N . TYR A 1 238 ? 20.246 6.270 -3.829 1.00 86.56 238 TYR A N 1
ATOM 1993 C CA . TYR A 1 238 ? 19.095 5.383 -4.018 1.00 86.56 238 TYR A CA 1
ATOM 1994 C C . TYR A 1 238 ? 19.171 4.670 -5.365 1.00 86.56 238 TYR A C 1
ATOM 1996 O O . TYR A 1 238 ? 18.712 5.188 -6.387 1.00 86.56 238 TYR A O 1
ATOM 2004 N N . TYR A 1 239 ? 19.767 3.483 -5.352 1.00 89.50 239 TYR A N 1
ATOM 2005 C CA . TYR A 1 239 ? 19.928 2.641 -6.531 1.00 89.50 239 TYR A CA 1
ATOM 2006 C C . TYR A 1 239 ? 18.674 1.825 -6.831 1.00 89.50 239 TYR A C 1
ATOM 2008 O O . TYR A 1 239 ? 17.929 1.445 -5.933 1.00 89.50 239 TYR A O 1
ATOM 2016 N N . VAL A 1 240 ? 18.473 1.534 -8.112 1.00 91.38 240 VAL A N 1
ATOM 2017 C CA . VAL A 1 240 ? 17.469 0.579 -8.580 1.00 91.38 240 VAL A CA 1
ATOM 2018 C C . VAL A 1 240 ? 17.967 -0.846 -8.354 1.00 91.38 240 VAL A C 1
ATOM 2020 O O . VAL A 1 240 ? 19.021 -1.221 -8.877 1.00 91.38 240 VAL A O 1
ATOM 2023 N N . ASP A 1 241 ? 17.160 -1.653 -7.672 1.00 91.62 241 ASP A N 1
ATOM 2024 C CA . ASP A 1 241 ? 17.292 -3.109 -7.668 1.00 91.62 241 ASP A CA 1
ATOM 2025 C C . ASP A 1 241 ? 16.310 -3.737 -8.671 1.00 91.62 241 ASP A C 1
ATOM 2027 O O . ASP A 1 241 ? 15.097 -3.729 -8.481 1.00 91.62 241 ASP A O 1
ATOM 2031 N N . LEU A 1 242 ? 16.841 -4.302 -9.760 1.00 90.00 242 LEU A N 1
ATOM 2032 C CA . LEU A 1 242 ? 16.048 -4.972 -10.802 1.00 90.00 242 LEU A CA 1
ATOM 2033 C C . LEU A 1 242 ? 15.556 -6.371 -10.391 1.00 90.00 242 LEU A C 1
ATOM 2035 O O . LEU A 1 242 ? 14.746 -6.973 -11.102 1.00 90.00 242 LEU A O 1
ATOM 2039 N N . LYS A 1 243 ? 16.076 -6.925 -9.289 1.00 91.12 243 LYS A N 1
ATOM 2040 C CA . LYS A 1 243 ? 15.705 -8.252 -8.777 1.00 91.12 243 LYS A CA 1
ATOM 2041 C C . LYS A 1 243 ? 14.583 -8.184 -7.746 1.00 91.12 243 LYS A C 1
ATOM 2043 O O . LYS A 1 243 ? 14.064 -9.234 -7.366 1.00 91.12 243 LYS A O 1
ATOM 2048 N N . GLU A 1 244 ? 14.211 -6.985 -7.300 1.00 88.88 244 GLU A N 1
ATOM 2049 C CA . GLU A 1 244 ? 13.170 -6.790 -6.302 1.00 88.88 244 GLU A CA 1
ATOM 2050 C C . GLU A 1 244 ? 11.831 -7.336 -6.814 1.00 88.88 244 GLU A C 1
ATOM 2052 O O . GLU A 1 244 ? 11.240 -6.855 -7.782 1.00 88.88 244 GLU A O 1
ATOM 2057 N N . ALA A 1 245 ? 11.355 -8.397 -6.165 1.00 79.88 245 ALA A N 1
ATOM 2058 C CA . ALA A 1 245 ? 10.072 -8.994 -6.476 1.00 79.88 245 ALA A CA 1
ATOM 2059 C C . ALA A 1 245 ? 9.002 -8.264 -5.656 1.00 79.88 245 ALA A C 1
ATOM 2061 O O . ALA A 1 245 ? 8.800 -8.587 -4.486 1.00 79.88 245 ALA A O 1
ATOM 2062 N N . PHE A 1 246 ? 8.313 -7.294 -6.268 1.00 86.31 246 PHE A N 1
ATOM 2063 C CA . PHE A 1 246 ? 7.179 -6.543 -5.698 1.00 86.31 246 PHE A CA 1
ATOM 2064 C C . PHE A 1 246 ? 5.927 -7.424 -5.480 1.00 86.31 246 PHE A C 1
ATOM 2066 O O . PHE A 1 246 ? 4.822 -7.105 -5.927 1.00 86.31 246 PHE A O 1
ATOM 2073 N N . LYS A 1 247 ? 6.099 -8.574 -4.815 1.00 83.25 247 LYS A N 1
ATOM 2074 C CA . LYS A 1 247 ? 5.071 -9.593 -4.582 1.00 83.25 247 LYS A CA 1
ATOM 2075 C C . LYS A 1 247 ? 3.911 -9.003 -3.789 1.00 83.25 247 LYS A C 1
ATOM 2077 O O . LYS A 1 247 ? 4.112 -8.371 -2.757 1.00 83.25 247 LYS A O 1
ATOM 2082 N N . GLY A 1 248 ? 2.693 -9.228 -4.275 1.00 79.44 248 GLY A N 1
ATOM 2083 C CA . GLY A 1 248 ? 1.473 -8.699 -3.660 1.00 79.44 248 GLY A CA 1
ATOM 2084 C C . GLY A 1 248 ? 1.256 -7.196 -3.866 1.00 79.44 248 GLY A C 1
ATOM 2085 O O . GLY A 1 248 ? 0.248 -6.677 -3.400 1.00 79.44 248 GLY A O 1
ATOM 2086 N N . VAL A 1 249 ? 2.162 -6.500 -4.560 1.00 83.19 249 VAL A N 1
ATOM 2087 C CA . VAL A 1 249 ? 2.034 -5.074 -4.901 1.00 83.19 249 VAL A CA 1
ATOM 2088 C C . VAL A 1 249 ? 1.854 -4.908 -6.408 1.00 83.19 249 VAL A C 1
ATOM 2090 O O . VAL A 1 249 ? 0.942 -4.218 -6.848 1.00 83.19 249 VAL A O 1
ATOM 2093 N N . SER A 1 250 ? 2.686 -5.570 -7.212 1.00 84.25 250 SER A N 1
ATOM 2094 C CA . SER A 1 250 ? 2.591 -5.569 -8.672 1.00 84.25 250 SER A CA 1
ATOM 2095 C C . SER A 1 250 ? 2.165 -6.939 -9.198 1.00 84.25 250 SER A C 1
ATOM 2097 O O . SER A 1 250 ? 2.554 -7.968 -8.647 1.00 84.25 250 SER A O 1
ATOM 2099 N N . LEU A 1 251 ? 1.413 -6.946 -10.302 1.00 86.81 251 LEU A N 1
ATOM 2100 C CA . LEU A 1 251 ? 1.072 -8.163 -11.050 1.00 86.81 251 LEU A CA 1
ATOM 2101 C C . LEU A 1 251 ? 2.220 -8.664 -11.945 1.00 86.81 251 LEU A C 1
ATOM 2103 O O . LEU A 1 251 ? 2.112 -9.731 -12.543 1.00 86.81 251 LEU A O 1
ATOM 2107 N N . PHE A 1 252 ? 3.308 -7.899 -12.069 1.00 88.38 252 PHE A N 1
ATOM 2108 C CA . PHE A 1 252 ? 4.403 -8.215 -12.982 1.00 88.38 252 PHE A CA 1
ATOM 2109 C C . PHE A 1 252 ? 5.592 -8.868 -12.269 1.00 88.38 252 PHE A C 1
ATOM 2111 O O . PHE A 1 252 ? 5.915 -8.479 -11.141 1.00 88.38 252 PHE A O 1
ATOM 2118 N N . PRO A 1 253 ? 6.279 -9.824 -12.922 1.00 89.62 253 PRO A N 1
ATOM 2119 C CA . PRO A 1 253 ? 7.450 -10.464 -12.341 1.00 89.62 253 PRO A CA 1
ATOM 2120 C C . PRO A 1 253 ? 8.640 -9.491 -12.245 1.00 89.62 253 PRO A C 1
ATOM 2122 O O . PRO A 1 253 ? 8.652 -8.459 -12.921 1.00 89.62 253 PRO A O 1
ATOM 2125 N N . PRO A 1 254 ? 9.648 -9.794 -11.407 1.00 91.31 254 PRO A N 1
ATOM 2126 C CA . PRO A 1 254 ? 10.890 -9.023 -11.365 1.00 91.31 254 PRO A CA 1
ATOM 2127 C C . PRO A 1 254 ? 11.590 -9.007 -12.732 1.00 91.31 254 PRO A C 1
ATOM 2129 O O . PRO A 1 254 ? 11.473 -9.946 -13.521 1.00 91.31 254 PRO A O 1
ATOM 2132 N N . ILE A 1 255 ? 12.335 -7.934 -13.002 1.00 89.06 255 ILE A N 1
ATOM 2133 C CA . ILE A 1 255 ? 12.970 -7.694 -14.306 1.00 89.06 255 ILE A CA 1
ATOM 2134 C C . ILE A 1 255 ? 14.154 -8.640 -14.526 1.00 89.06 255 ILE A C 1
ATOM 2136 O O . ILE A 1 255 ? 14.316 -9.195 -15.610 1.00 89.06 255 ILE A O 1
ATOM 2140 N N . HIS A 1 256 ? 14.992 -8.812 -13.500 1.00 88.44 256 HIS A N 1
ATOM 2141 C CA . HIS A 1 256 ? 16.301 -9.477 -13.546 1.00 88.44 256 HIS A CA 1
ATOM 2142 C C . HIS A 1 256 ? 17.330 -8.814 -14.476 1.00 88.44 256 HIS A C 1
ATOM 2144 O O . HIS A 1 256 ? 18.371 -8.372 -13.993 1.00 88.44 256 HIS A O 1
ATOM 2150 N N . SER A 1 257 ? 17.065 -8.750 -15.783 1.00 88.31 257 SER A N 1
ATOM 2151 C CA . SER A 1 257 ? 17.933 -8.128 -16.785 1.00 88.31 257 SER A CA 1
ATOM 2152 C C . SER A 1 257 ? 17.118 -7.292 -17.763 1.00 88.31 257 SER A C 1
ATOM 2154 O O . SER A 1 257 ? 16.157 -7.771 -18.361 1.00 88.31 257 SER A O 1
ATOM 2156 N N . ASP A 1 258 ? 17.533 -6.043 -17.954 1.00 90.06 258 ASP A N 1
ATOM 2157 C CA . ASP A 1 258 ? 16.887 -5.097 -18.861 1.00 90.06 258 ASP A CA 1
ATOM 2158 C C . ASP A 1 258 ? 17.652 -4.880 -20.176 1.00 90.06 258 ASP A C 1
ATOM 2160 O O . ASP A 1 258 ? 17.211 -4.124 -21.043 1.00 90.06 258 ASP A O 1
ATOM 2164 N N . GLU A 1 259 ? 18.782 -5.567 -20.354 1.00 89.25 259 GLU A N 1
ATOM 2165 C CA . GLU A 1 259 ? 19.720 -5.336 -21.452 1.00 89.25 259 GLU A CA 1
ATOM 2166 C C . GLU A 1 259 ? 19.087 -5.581 -22.828 1.00 89.25 259 GLU A C 1
ATOM 2168 O O . GLU A 1 259 ? 19.281 -4.790 -23.750 1.00 89.25 259 GLU A O 1
ATOM 2173 N N . ALA A 1 260 ? 18.282 -6.639 -22.965 1.00 91.38 260 ALA A N 1
ATOM 2174 C CA . ALA A 1 260 ? 17.591 -6.954 -24.215 1.00 91.38 260 ALA A CA 1
ATOM 2175 C C . ALA A 1 260 ? 16.559 -5.881 -24.600 1.00 91.38 260 ALA A C 1
ATOM 2177 O O . ALA A 1 260 ? 16.391 -5.582 -25.781 1.00 91.38 260 ALA A O 1
ATOM 2178 N N . LEU A 1 261 ? 15.874 -5.292 -23.613 1.00 92.75 261 LEU A N 1
ATOM 2179 C CA . LEU A 1 261 ? 14.918 -4.213 -23.848 1.00 92.75 261 LEU A CA 1
ATOM 2180 C C . LEU A 1 261 ? 15.641 -2.942 -24.277 1.00 92.75 261 LEU A C 1
ATOM 2182 O O . LEU A 1 261 ? 15.297 -2.361 -25.302 1.00 92.75 261 LEU A O 1
ATOM 2186 N N . VAL A 1 262 ? 16.665 -2.535 -23.524 1.00 91.81 262 VAL A N 1
ATOM 2187 C CA . VAL A 1 262 ? 17.413 -1.310 -23.822 1.00 91.81 262 VAL A CA 1
ATOM 2188 C C . VAL A 1 262 ? 18.084 -1.408 -25.188 1.00 91.81 262 VAL A C 1
ATOM 2190 O O . VAL A 1 262 ? 17.941 -0.488 -25.987 1.00 91.81 262 VAL A O 1
ATOM 2193 N N . LYS A 1 26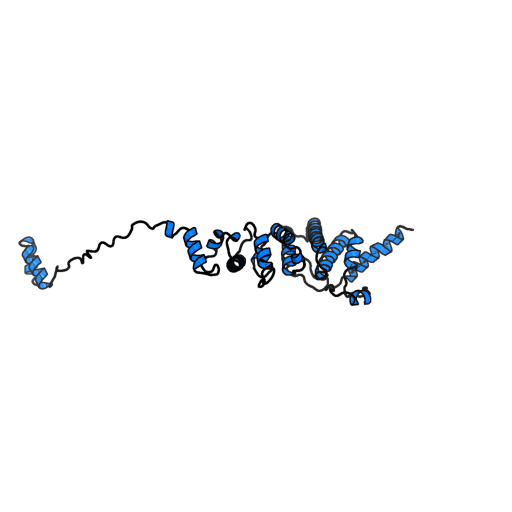3 ? 18.746 -2.527 -25.509 1.00 91.12 263 LYS A N 1
ATOM 2194 C CA . LYS A 1 263 ? 19.375 -2.729 -26.824 1.00 91.12 263 LYS A CA 1
ATOM 2195 C C . LYS A 1 263 ? 18.385 -2.586 -27.975 1.00 91.12 263 LYS A C 1
ATOM 2197 O O . LYS A 1 263 ? 18.707 -1.903 -28.940 1.00 91.12 263 LYS A O 1
ATOM 2202 N N . ASP A 1 264 ? 17.202 -3.186 -27.871 1.00 91.56 264 ASP A N 1
ATOM 2203 C CA . ASP A 1 264 ? 16.193 -3.106 -28.932 1.00 91.56 264 ASP A CA 1
ATOM 2204 C C . ASP A 1 264 ? 15.677 -1.672 -29.130 1.00 91.56 264 ASP A C 1
ATOM 2206 O O . ASP A 1 264 ? 15.623 -1.171 -30.251 1.00 91.56 264 ASP A O 1
ATOM 2210 N N . TYR A 1 265 ? 15.398 -0.962 -28.034 1.00 92.31 265 TYR A N 1
ATOM 2211 C CA . TYR A 1 265 ? 15.013 0.449 -28.073 1.00 92.31 265 TYR A CA 1
ATOM 2212 C C . TYR A 1 265 ? 16.098 1.337 -28.700 1.00 92.31 265 TYR A C 1
ATOM 2214 O O . TYR A 1 265 ? 15.803 2.181 -29.548 1.00 92.31 265 TYR A O 1
ATOM 2222 N N . LEU A 1 266 ? 17.361 1.143 -28.306 1.00 90.00 266 LEU A N 1
ATOM 2223 C CA . LEU A 1 266 ? 18.488 1.880 -28.876 1.00 90.00 266 LEU A CA 1
ATOM 2224 C C . LEU A 1 266 ? 18.682 1.545 -30.358 1.00 90.00 266 LEU A C 1
ATOM 2226 O O . LEU A 1 266 ? 18.920 2.450 -31.151 1.00 90.00 266 LEU A O 1
ATOM 2230 N N . PHE A 1 267 ? 18.540 0.278 -30.753 1.00 89.50 267 PHE A N 1
ATOM 2231 C CA . PHE A 1 267 ? 18.616 -0.133 -32.154 1.00 89.50 267 PHE A CA 1
ATOM 2232 C C . PHE A 1 267 ? 17.502 0.515 -32.981 1.00 89.50 267 PHE A C 1
ATOM 2234 O O . PHE A 1 267 ? 17.775 1.078 -34.040 1.00 89.50 267 PHE A O 1
ATOM 2241 N N . HIS A 1 268 ? 16.265 0.516 -32.476 1.00 87.88 268 HIS A N 1
ATOM 2242 C CA . HIS A 1 268 ? 15.141 1.163 -33.142 1.00 87.88 268 HIS A CA 1
ATOM 2243 C C . HIS A 1 268 ? 15.414 2.651 -33.394 1.00 87.88 268 HIS A C 1
ATOM 2245 O O . HIS A 1 268 ? 15.276 3.108 -34.527 1.00 87.88 268 HIS A O 1
ATOM 2251 N N . PHE A 1 269 ? 15.852 3.402 -32.379 1.00 85.88 269 PHE A N 1
ATOM 2252 C CA . PHE A 1 269 ? 16.090 4.837 -32.537 1.00 85.88 269 PHE A CA 1
ATOM 2253 C C . PHE A 1 269 ? 17.356 5.160 -33.339 1.00 85.88 269 PHE A C 1
ATOM 2255 O O . PHE A 1 269 ? 17.302 6.021 -34.211 1.00 85.88 269 PHE A O 1
ATOM 2262 N N . PHE A 1 270 ? 18.473 4.463 -33.116 1.00 81.50 270 PHE A N 1
ATOM 2263 C CA . PHE A 1 270 ? 19.749 4.804 -33.755 1.00 81.50 270 PHE A CA 1
ATOM 2264 C C . PHE A 1 270 ? 19.957 4.191 -35.143 1.00 81.50 270 PHE A C 1
ATOM 2266 O O . PHE A 1 270 ? 20.670 4.778 -35.956 1.00 81.50 270 PHE A O 1
ATOM 2273 N N . VAL A 1 271 ? 19.348 3.042 -35.454 1.00 68.12 271 VAL A N 1
ATOM 2274 C CA . VAL A 1 271 ? 19.509 2.398 -36.771 1.00 68.12 271 VAL A CA 1
ATOM 2275 C C . VAL A 1 271 ? 18.421 2.831 -37.753 1.00 68.12 271 VAL A C 1
ATOM 2277 O O . VAL A 1 271 ? 18.743 3.103 -38.909 1.00 68.12 271 VAL A O 1
ATOM 2280 N N . ARG A 1 272 ? 17.154 2.998 -37.330 1.00 56.31 272 ARG A N 1
ATOM 2281 C CA . ARG A 1 272 ? 16.093 3.462 -38.252 1.00 56.31 272 ARG A CA 1
ATOM 2282 C C . ARG A 1 272 ? 16.136 4.961 -38.552 1.00 56.31 272 ARG A C 1
ATOM 2284 O O . ARG A 1 272 ? 15.808 5.327 -39.675 1.00 56.31 272 ARG A O 1
ATOM 2291 N N . GLN A 1 273 ? 16.592 5.828 -37.639 1.00 51.16 273 GLN A N 1
ATOM 2292 C CA . GLN A 1 273 ? 16.755 7.258 -37.971 1.00 51.16 273 GLN A CA 1
ATOM 2293 C C . GLN A 1 273 ? 17.834 7.506 -39.034 1.00 51.16 273 GLN A C 1
ATOM 2295 O O . GLN A 1 273 ? 17.761 8.495 -39.755 1.00 51.16 273 GLN A O 1
ATOM 2300 N N . ARG A 1 274 ? 18.797 6.590 -39.194 1.00 40.62 274 ARG A N 1
ATOM 2301 C CA . ARG A 1 274 ? 19.819 6.677 -40.246 1.00 40.62 274 ARG A CA 1
ATOM 2302 C C . ARG A 1 274 ? 19.298 6.275 -41.636 1.00 40.62 274 ARG A C 1
ATOM 2304 O O . ARG A 1 274 ? 19.913 6.649 -42.624 1.00 40.62 274 ARG A O 1
ATOM 2311 N N . LEU A 1 275 ? 18.173 5.556 -41.712 1.00 40.94 275 LEU A N 1
ATOM 2312 C CA . LEU A 1 275 ? 17.513 5.134 -42.960 1.00 40.94 275 LEU A CA 1
ATOM 2313 C C . LEU A 1 275 ? 16.415 6.100 -43.442 1.00 40.94 275 LEU A C 1
ATOM 2315 O O . LEU A 1 275 ? 15.915 5.928 -44.542 1.00 40.94 275 LEU A O 1
ATOM 2319 N N . LEU A 1 276 ? 16.034 7.097 -42.637 1.00 41.59 276 LEU A N 1
ATOM 2320 C CA . LEU A 1 276 ? 15.102 8.171 -43.028 1.00 41.59 276 LEU A CA 1
ATOM 2321 C C . LEU A 1 276 ? 15.823 9.466 -43.454 1.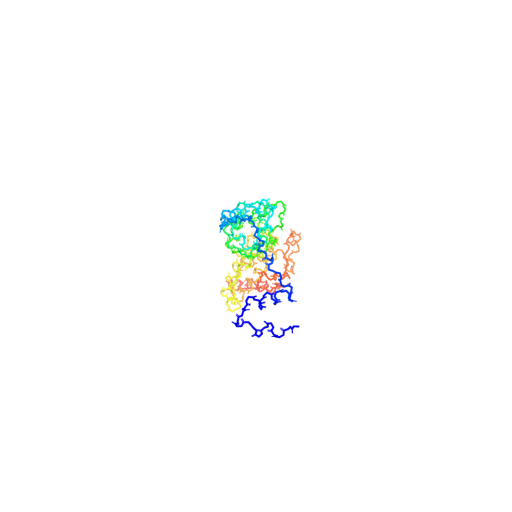00 41.59 276 LEU A C 1
ATOM 2323 O O . LEU A 1 276 ? 15.172 10.455 -43.779 1.00 41.59 276 LEU A O 1
ATOM 2327 N N . LEU A 1 277 ? 17.158 9.466 -43.421 1.00 41.50 277 LEU A N 1
ATOM 2328 C CA . LEU A 1 277 ? 18.031 10.581 -43.814 1.00 41.50 277 LEU A CA 1
ATOM 2329 C C . LEU A 1 277 ? 18.938 10.229 -45.014 1.00 41.50 277 LEU A C 1
ATOM 2331 O O . LEU A 1 277 ? 19.876 10.970 -45.306 1.00 41.50 277 LEU A O 1
ATOM 2335 N N . LEU A 1 278 ? 18.661 9.110 -45.689 1.00 38.38 278 LEU A N 1
ATOM 2336 C CA . LEU A 1 278 ? 19.238 8.688 -46.970 1.00 38.38 278 LEU A CA 1
ATOM 2337 C C . LEU A 1 278 ? 18.095 8.453 -47.958 1.00 38.38 278 LEU A C 1
ATOM 2339 O O . LEU A 1 278 ? 18.299 8.763 -49.149 1.00 38.38 278 LEU A O 1
#

Secondary structure (DSSP, 8-state):
--HHHHHTTTT-HHHHHHHHHHHTT-----------------SS--GGGG-HHHHHHHHHHH-SSGGGS-SGGGTT--GGGS-HHHHHHHHHH------TTHHHHHHHHHTSTT---TTSSTHHHH--HHHHHHHHHH-GGGGG-HHHHHHHHHTTSPPTT--TTT-HHHHHHHHHHHHHHHTTS-GGGHHHHHHHHHHHHHHHHHTT---HHHHHHHHTS-B--TTS-HHHHTT-SS-B-TT---TTT-SSPP-S--HHHHHHHHHHHHHHTTTS--

pLDDT: mean 86.63, std 9.93, range [38.38, 95.25]